Protein AF-A0A2M7VX35-F1 (afdb_monomer_lite)

Foldseek 3Di:
DDQLAPQALVSLLVVCVVVVQAFEEEALLLVVLQLVCQLPQCCLQVFCSQVPPPHRRHNVLNVVSVSSVVSRPLRYEYEPLSVVVNVVCCCVTDPDPVSSVSSVVSVVVVVVSYDYDFDDPVQLVVPPCCVVPNRRLSRSVVVCQVRLHEYEDCDPVSCVVCSVPGRYYNSVSHCVVPVVVVPD

Radius of gyration: 16.0 Å; chains: 1; bounding box: 34×46×47 Å

Sequence (184 aa):
MRRNNLSTLDEISHYRRSHPAANLIIDTNVLLLFFIGVFDSNYLAECPLMTDNGRNYCEEHFKLMEKILGLFIDKVIITPHVLSEINMLSRTRIKPKTRMNDFFLKLIQRLERCKEEQIGLKIILKNGGVLEFGFTDISLIEVATKNSWVIITDDFDLYRTYKEKIPVIYFNNIVANDLCKVSL

Organism: NCBI:txid1974554

InterPro domains:
  IPR029060 PIN-like domain superfamily [SSF88723] (59-174)

Secondary structure (DSSP, 8-state):
----B--SHHHHHHHHHH-TT--EEE-HHHHHHHHHHHHHGGGGGT-HHHHSTT----HHHHHHHHHHHHHTTT-EEE-HHHHHHHHHHHHHHSSSGGGHHHHHHHHHHHHTTSEE----HHHHTTSTTHHHHHHHHHHHHHHHHHHTPEEEES-HHHHHHHTTTS-EEEHHHHIIIIIGGG--

Structure (mmCIF, N/CA/C/O backbone):
data_AF-A0A2M7VX35-F1
#
_entry.id   AF-A0A2M7VX35-F1
#
loop_
_atom_site.group_PDB
_atom_site.id
_atom_site.type_symbol
_atom_site.label_atom_id
_atom_site.label_alt_id
_atom_site.label_comp_id
_atom_site.label_asym_id
_atom_site.label_entity_id
_atom_site.label_seq_id
_atom_site.pdbx_PDB_ins_code
_atom_site.Cartn_x
_atom_site.Cartn_y
_atom_site.Cartn_z
_atom_site.occupancy
_atom_site.B_iso_or_equiv
_atom_site.auth_seq_id
_atom_site.auth_comp_id
_atom_site.auth_asym_id
_atom_site.auth_atom_id
_atom_site.pdbx_PDB_model_num
ATOM 1 N N . MET A 1 1 ? -8.742 -9.831 24.408 1.00 42.09 1 MET A N 1
ATOM 2 C CA . MET A 1 1 ? -7.791 -9.066 23.570 1.00 42.09 1 MET A CA 1
ATOM 3 C C . MET A 1 1 ? -7.916 -9.581 22.143 1.00 42.09 1 MET A C 1
ATOM 5 O O . MET A 1 1 ? -7.683 -10.765 21.937 1.00 42.09 1 MET A O 1
ATOM 9 N N . ARG A 1 2 ? -8.388 -8.769 21.187 1.00 51.38 2 ARG A N 1
ATOM 10 C CA . ARG A 1 2 ? -8.432 -9.183 19.773 1.00 51.38 2 ARG A CA 1
ATOM 11 C C . ARG A 1 2 ? -6.991 -9.216 19.257 1.00 51.38 2 ARG A C 1
ATOM 13 O O . ARG A 1 2 ? -6.288 -8.223 19.401 1.00 51.38 2 ARG A O 1
ATOM 20 N N . ARG A 1 3 ? -6.533 -10.351 18.720 1.00 55.53 3 ARG A N 1
ATOM 21 C CA . ARG A 1 3 ? -5.242 -10.411 18.020 1.00 55.53 3 ARG A CA 1
ATOM 22 C C . ARG A 1 3 ? -5.395 -9.638 16.709 1.00 55.53 3 ARG A C 1
ATOM 24 O O . ARG A 1 3 ? -6.030 -10.136 15.789 1.00 55.53 3 ARG A O 1
ATOM 31 N N . ASN A 1 4 ? -4.839 -8.431 16.655 1.00 67.06 4 ASN A N 1
ATOM 32 C CA . ASN A 1 4 ? -4.737 -7.626 15.431 1.00 67.06 4 ASN A CA 1
ATOM 33 C C . ASN A 1 4 ? -3.464 -7.943 14.627 1.00 67.06 4 ASN A C 1
ATOM 35 O O . ASN A 1 4 ? -3.216 -7.319 13.600 1.00 67.06 4 ASN A O 1
ATOM 39 N N . ASN A 1 5 ? -2.653 -8.899 15.091 1.00 73.38 5 ASN A N 1
ATOM 40 C CA . ASN A 1 5 ? -1.451 -9.326 14.391 1.00 73.38 5 ASN A CA 1
ATOM 41 C C . ASN A 1 5 ? -1.828 -10.274 13.244 1.00 73.38 5 ASN A C 1
ATOM 43 O O . ASN A 1 5 ? -2.229 -11.410 13.490 1.00 73.38 5 ASN A O 1
ATOM 47 N N . LEU A 1 6 ? -1.733 -9.777 12.013 1.00 88.69 6 LEU A N 1
ATOM 48 C CA . LEU A 1 6 ? -1.992 -10.516 10.781 1.00 88.69 6 LEU A CA 1
ATOM 49 C C . LEU A 1 6 ? -0.647 -10.791 10.104 1.00 88.69 6 LEU A C 1
ATOM 51 O O . LEU A 1 6 ? -0.165 -9.982 9.313 1.00 88.69 6 LEU A O 1
ATOM 55 N N . SER A 1 7 ? -0.009 -11.899 10.483 1.00 91.31 7 SER A N 1
ATOM 56 C CA . SER A 1 7 ? 1.391 -12.205 10.156 1.00 91.31 7 SER A CA 1
ATOM 57 C C . SER A 1 7 ? 1.584 -13.397 9.215 1.00 91.31 7 SER A C 1
ATOM 59 O O . SER A 1 7 ? 2.716 -13.668 8.815 1.00 91.31 7 SER A O 1
ATOM 61 N N . THR A 1 8 ? 0.492 -14.065 8.833 1.00 94.25 8 THR A N 1
ATOM 62 C CA . THR A 1 8 ? 0.461 -15.160 7.850 1.00 94.25 8 THR A CA 1
ATOM 63 C C . THR A 1 8 ? -0.762 -15.062 6.935 1.00 94.25 8 THR A C 1
ATOM 65 O O . THR A 1 8 ? -1.763 -14.429 7.294 1.00 94.25 8 THR A O 1
ATOM 68 N N . LEU A 1 9 ? -0.732 -15.732 5.778 1.00 94.62 9 LEU A N 1
ATOM 69 C CA . LEU A 1 9 ? -1.904 -15.829 4.891 1.00 94.62 9 LEU A CA 1
ATOM 70 C C . LEU A 1 9 ? -3.127 -16.458 5.583 1.00 94.62 9 LEU A C 1
ATOM 72 O O . LEU A 1 9 ? -4.256 -16.006 5.370 1.00 94.62 9 LEU A O 1
ATOM 76 N N . ASP A 1 10 ? -2.915 -17.454 6.445 1.00 93.94 10 ASP A N 1
ATOM 77 C CA . ASP A 1 10 ? -3.991 -18.116 7.189 1.00 93.94 10 ASP A CA 1
ATOM 78 C C . ASP A 1 10 ? -4.663 -17.178 8.196 1.00 93.94 10 ASP A C 1
ATOM 80 O O . ASP A 1 10 ? -5.893 -17.157 8.307 1.00 93.94 10 ASP A O 1
ATOM 84 N N . GLU A 1 11 ? -3.878 -16.354 8.895 1.00 94.12 11 GLU A N 1
ATOM 85 C CA . GLU A 1 11 ? -4.400 -15.338 9.813 1.00 94.12 11 GLU A CA 1
ATOM 86 C C . GLU A 1 11 ? -5.198 -14.268 9.065 1.00 94.12 11 GLU A C 1
ATOM 88 O O . GLU A 1 11 ? -6.293 -13.910 9.504 1.00 94.12 11 GLU A O 1
ATOM 93 N N . ILE A 1 12 ? -4.705 -13.805 7.909 1.00 94.88 12 ILE A N 1
ATOM 94 C CA . ILE A 1 12 ? -5.427 -12.850 7.055 1.00 94.88 12 ILE A CA 1
ATOM 95 C C . ILE A 1 12 ? -6.752 -13.464 6.583 1.00 94.88 12 ILE A C 1
ATOM 97 O O . ILE A 1 12 ? -7.811 -12.844 6.709 1.00 94.88 12 ILE A O 1
ATOM 101 N N . SER A 1 13 ? -6.717 -14.704 6.091 1.00 94.31 13 SER A N 1
ATOM 102 C CA . SER A 1 13 ? -7.902 -15.442 5.642 1.00 94.31 13 SER A CA 1
ATOM 103 C C . SER A 1 13 ? -8.920 -15.631 6.770 1.00 94.31 13 SER A C 1
ATOM 105 O O . SER A 1 13 ? -10.121 -15.402 6.593 1.00 94.31 13 SER A O 1
ATOM 107 N N . HIS A 1 14 ? -8.463 -16.015 7.964 1.00 93.75 14 HIS A N 1
ATOM 108 C CA . HIS A 1 14 ? -9.320 -16.147 9.137 1.00 93.75 14 HIS A CA 1
ATOM 109 C C . HIS A 1 14 ? -9.933 -14.803 9.546 1.00 93.75 14 HIS A C 1
ATOM 111 O O . HIS A 1 14 ? -11.147 -14.717 9.747 1.00 93.75 14 HIS A O 1
ATOM 117 N N . TYR A 1 15 ? -9.126 -13.742 9.615 1.00 93.19 15 TYR A N 1
ATOM 118 C CA . TYR A 1 15 ? -9.602 -12.403 9.942 1.00 93.19 15 TYR A CA 1
ATOM 119 C C . TYR A 1 15 ? -10.684 -11.946 8.966 1.00 93.19 15 TYR A C 1
ATOM 121 O O . TYR A 1 15 ? -11.743 -11.485 9.395 1.00 93.19 15 TYR A O 1
ATOM 129 N N . ARG A 1 16 ? -10.451 -12.128 7.663 1.00 91.94 16 ARG A N 1
ATOM 130 C CA . ARG A 1 16 ? -11.372 -11.715 6.603 1.00 91.94 16 ARG A CA 1
ATOM 131 C C . ARG A 1 16 ? -12.693 -12.482 6.625 1.00 91.94 16 ARG A C 1
ATOM 133 O O . ARG A 1 16 ? -13.730 -11.888 6.323 1.00 91.94 16 ARG A O 1
ATOM 140 N N . ARG A 1 17 ? -12.678 -13.768 6.993 1.00 92.69 17 ARG A N 1
ATOM 141 C CA . ARG A 1 17 ? -13.900 -14.565 7.211 1.00 92.69 17 ARG A CA 1
ATOM 142 C C . ARG A 1 17 ? -14.694 -14.064 8.416 1.00 92.69 17 ARG A C 1
ATOM 144 O O . ARG A 1 17 ? -15.911 -13.946 8.328 1.00 92.69 17 ARG A O 1
ATOM 151 N N . SER A 1 18 ? -14.005 -13.718 9.499 1.00 93.00 18 SER A N 1
ATOM 152 C CA . SER A 1 18 ? -14.620 -13.189 10.724 1.00 93.00 18 SER A CA 1
ATOM 153 C C . SER A 1 18 ? -15.089 -11.732 10.592 1.00 93.00 18 SER A C 1
ATOM 155 O O . SER A 1 18 ? -15.988 -11.310 11.314 1.00 93.00 18 SER A O 1
ATOM 157 N N . HIS A 1 19 ? -14.519 -10.966 9.657 1.00 92.44 19 HIS A N 1
ATOM 158 C CA . HIS A 1 19 ? -14.849 -9.561 9.406 1.00 92.44 19 HIS A CA 1
ATOM 159 C C . HIS A 1 19 ? -15.227 -9.358 7.933 1.00 92.44 19 HIS A C 1
ATOM 161 O O . HIS A 1 19 ? -14.460 -8.777 7.159 1.00 92.44 19 HIS A O 1
ATOM 167 N N . PRO A 1 20 ? -16.418 -9.820 7.506 1.00 90.62 20 PRO A N 1
ATOM 168 C CA . PRO A 1 20 ? -16.770 -9.866 6.096 1.00 90.62 20 PRO A CA 1
ATOM 169 C C . PRO A 1 20 ? -16.829 -8.493 5.412 1.00 90.62 20 PRO A C 1
ATOM 171 O O . PRO A 1 20 ? -16.670 -8.403 4.194 1.00 90.62 20 PRO A O 1
ATOM 174 N N . ALA A 1 21 ? -17.059 -7.433 6.189 1.00 91.00 21 ALA A N 1
ATOM 175 C CA . ALA A 1 21 ? -17.135 -6.047 5.738 1.00 91.00 21 ALA A CA 1
ATOM 176 C C . ALA A 1 21 ? -15.776 -5.319 5.722 1.00 91.00 21 ALA A C 1
ATOM 178 O O . ALA A 1 21 ? -15.718 -4.184 5.257 1.00 91.00 21 ALA A O 1
ATOM 179 N N . ALA A 1 22 ? -14.702 -5.946 6.215 1.00 92.38 22 ALA A N 1
ATOM 180 C CA . ALA A 1 22 ? -13.382 -5.332 6.217 1.00 92.38 22 ALA A CA 1
ATOM 181 C C . ALA A 1 22 ? -12.833 -5.229 4.789 1.00 92.38 22 ALA A C 1
ATOM 183 O O . ALA A 1 22 ? -12.792 -6.220 4.050 1.00 92.38 22 ALA A O 1
ATOM 184 N N . ASN A 1 23 ? -12.406 -4.022 4.430 1.00 95.88 23 ASN A N 1
ATOM 185 C CA . ASN A 1 23 ? -11.707 -3.741 3.188 1.00 95.88 23 ASN A CA 1
ATOM 186 C C . ASN A 1 23 ? -10.195 -3.643 3.447 1.00 95.88 23 ASN A C 1
ATOM 188 O O . ASN A 1 23 ? -9.765 -3.522 4.599 1.00 95.88 23 ASN A O 1
ATOM 192 N N . LEU A 1 24 ? -9.406 -3.720 2.376 1.00 97.25 24 LEU A N 1
ATOM 193 C CA . LEU A 1 24 ? -7.950 -3.627 2.413 1.00 97.25 24 LEU A CA 1
ATOM 194 C C . LEU A 1 24 ? -7.506 -2.260 1.901 1.00 97.25 24 LEU A C 1
ATOM 196 O O . LEU A 1 24 ? -7.740 -1.922 0.746 1.00 97.25 24 LEU A O 1
ATOM 200 N N . ILE A 1 25 ? -6.838 -1.499 2.752 1.00 97.25 25 ILE A N 1
ATOM 201 C CA . ILE A 1 25 ? -6.128 -0.274 2.403 1.00 97.25 25 ILE A CA 1
ATOM 202 C C . ILE A 1 25 ? -4.680 -0.658 2.114 1.00 97.25 25 ILE A C 1
ATOM 204 O O . ILE A 1 25 ? -4.065 -1.369 2.909 1.00 97.25 25 ILE A O 1
ATOM 208 N N . ILE A 1 26 ? -4.141 -0.202 0.989 1.00 96.25 26 ILE A N 1
ATOM 209 C CA . ILE A 1 26 ? -2.788 -0.560 0.554 1.00 96.25 26 ILE A CA 1
ATOM 210 C C . ILE A 1 26 ? -1.923 0.694 0.576 1.00 96.25 26 ILE A C 1
ATOM 212 O O . ILE A 1 26 ? -2.262 1.695 -0.053 1.00 96.25 26 ILE A O 1
ATOM 216 N N . ASP A 1 27 ? -0.816 0.617 1.304 1.00 95.44 27 ASP A N 1
ATOM 217 C CA . ASP A 1 27 ? 0.263 1.601 1.270 1.00 95.44 27 ASP A CA 1
ATOM 218 C C . ASP A 1 27 ? 0.824 1.761 -0.158 1.00 95.44 27 ASP A C 1
ATOM 220 O O . ASP A 1 27 ? 0.874 0.802 -0.936 1.00 95.44 27 ASP A O 1
ATOM 224 N N . THR A 1 28 ? 1.265 2.970 -0.506 1.00 95.00 28 THR A N 1
ATOM 225 C CA . THR A 1 28 ? 1.839 3.335 -1.803 1.00 95.00 28 THR A CA 1
ATOM 226 C C . THR A 1 28 ? 2.892 2.340 -2.282 1.00 95.00 28 THR A C 1
ATOM 228 O O . THR A 1 28 ? 2.858 1.912 -3.437 1.00 95.00 28 THR A O 1
ATOM 231 N N . ASN A 1 29 ? 3.827 1.950 -1.419 1.00 92.75 29 ASN A N 1
ATOM 232 C CA . ASN A 1 29 ? 4.960 1.112 -1.811 1.00 92.75 29 ASN A CA 1
ATOM 233 C C . ASN A 1 29 ? 4.543 -0.318 -2.176 1.00 92.75 29 ASN A C 1
ATOM 235 O O . ASN A 1 29 ? 4.933 -0.843 -3.222 1.00 92.75 29 ASN A O 1
ATOM 239 N N . VAL A 1 30 ? 3.688 -0.920 -1.350 1.00 95.06 30 VAL A N 1
ATOM 240 C CA . VAL A 1 30 ? 3.115 -2.251 -1.594 1.00 95.06 30 VAL A CA 1
ATOM 241 C C . VAL A 1 30 ? 2.189 -2.224 -2.817 1.00 95.06 30 VAL A C 1
ATOM 243 O O . VAL A 1 30 ? 2.144 -3.171 -3.605 1.00 95.06 30 VAL A O 1
ATOM 246 N N . LEU A 1 31 ? 1.477 -1.117 -3.029 1.00 95.25 31 LEU A N 1
ATOM 247 C CA . LEU A 1 31 ? 0.622 -0.939 -4.196 1.00 95.25 31 LEU A CA 1
ATOM 248 C C . LEU A 1 31 ? 1.437 -0.794 -5.494 1.00 95.25 31 LEU A C 1
ATOM 250 O O . LEU A 1 31 ? 1.067 -1.364 -6.523 1.00 95.25 31 LEU A O 1
ATOM 254 N N . LEU A 1 32 ? 2.577 -0.098 -5.450 1.00 94.50 32 LEU A N 1
ATOM 255 C CA . LEU A 1 32 ? 3.511 -0.000 -6.575 1.00 94.50 32 LEU A CA 1
ATOM 256 C C . LEU A 1 32 ? 4.114 -1.356 -6.948 1.00 94.50 32 LEU A C 1
ATOM 258 O O . LEU A 1 32 ? 4.203 -1.642 -8.141 1.00 94.50 32 LEU A O 1
ATOM 262 N N . LEU A 1 33 ? 4.456 -2.204 -5.971 1.00 95.06 33 LEU A N 1
ATOM 263 C CA . LEU A 1 33 ? 4.854 -3.595 -6.224 1.00 95.06 33 LEU A CA 1
ATOM 264 C C . LEU A 1 33 ? 3.805 -4.317 -7.074 1.00 95.06 33 LEU A C 1
ATOM 266 O O . LEU A 1 33 ? 4.131 -4.892 -8.114 1.00 95.06 33 LEU A O 1
ATOM 270 N N . PHE A 1 34 ? 2.536 -4.250 -6.668 1.00 95.44 34 PHE A N 1
ATOM 271 C CA . PHE A 1 34 ? 1.459 -4.887 -7.420 1.00 95.44 34 PHE A CA 1
ATOM 272 C C . PHE A 1 34 ? 1.334 -4.322 -8.841 1.00 95.44 34 PHE A C 1
ATOM 274 O O . PHE A 1 34 ? 1.258 -5.081 -9.806 1.00 95.44 34 PHE A O 1
ATOM 281 N N . PHE A 1 35 ? 1.346 -2.997 -9.000 1.00 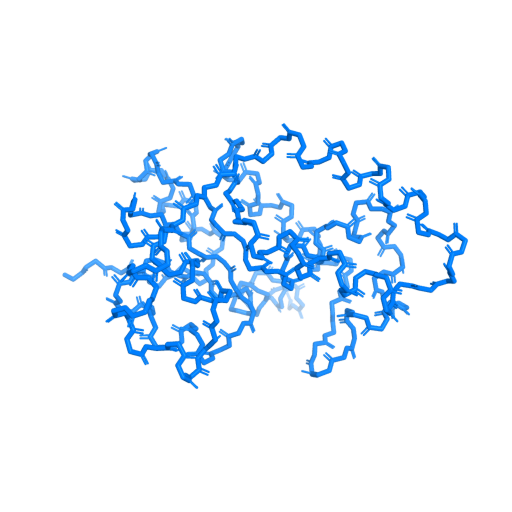94.94 35 PHE A N 1
ATOM 282 C CA . PHE A 1 35 ? 1.179 -2.377 -10.314 1.00 94.94 35 PHE A CA 1
ATOM 283 C C . PHE A 1 35 ? 2.353 -2.616 -11.259 1.00 94.94 35 PHE A C 1
ATOM 285 O O . PHE A 1 35 ? 2.127 -2.856 -12.446 1.00 94.94 35 PHE A O 1
ATOM 292 N N . ILE A 1 36 ? 3.587 -2.594 -10.756 1.00 94.56 36 ILE A N 1
ATOM 293 C CA . ILE A 1 36 ? 4.762 -2.920 -11.564 1.00 94.56 36 ILE A CA 1
ATOM 294 C C . ILE A 1 36 ? 4.728 -4.398 -11.950 1.00 94.56 36 ILE A C 1
ATOM 296 O O . ILE A 1 36 ? 4.935 -4.700 -13.118 1.00 94.56 36 ILE A O 1
ATOM 300 N N . GLY A 1 37 ? 4.366 -5.300 -11.032 1.00 95.19 37 GLY A N 1
ATOM 301 C CA . GLY A 1 37 ? 4.232 -6.724 -11.342 1.00 95.19 37 GLY A CA 1
ATOM 302 C C . GLY A 1 37 ? 3.157 -7.030 -12.392 1.00 95.19 37 GLY A C 1
ATOM 303 O O . GLY A 1 37 ? 3.383 -7.839 -13.287 1.00 95.19 37 GLY A O 1
ATOM 304 N N . VAL A 1 38 ? 2.017 -6.328 -12.353 1.00 93.75 38 VAL A N 1
ATOM 305 C CA . VAL A 1 38 ? 0.970 -6.421 -13.392 1.00 93.75 38 VAL A CA 1
ATOM 306 C C . VAL A 1 38 ? 1.447 -5.884 -14.743 1.00 93.75 38 VAL A C 1
ATOM 308 O O . VAL A 1 38 ? 1.019 -6.381 -15.788 1.00 93.75 38 VAL A O 1
ATOM 311 N N . PHE A 1 39 ? 2.257 -4.826 -14.735 1.00 93.94 39 PHE A N 1
ATOM 312 C CA . PHE A 1 39 ? 2.805 -4.231 -15.948 1.00 93.94 39 PHE A CA 1
ATOM 313 C C . PHE A 1 39 ? 3.857 -5.142 -16.591 1.00 93.94 39 PHE A C 1
ATOM 315 O O . PHE A 1 39 ? 3.752 -5.450 -17.777 1.00 93.94 39 PHE A O 1
ATOM 322 N N . ASP A 1 40 ? 4.843 -5.564 -15.803 1.00 92.81 40 ASP A N 1
ATOM 323 C CA . ASP A 1 40 ? 5.892 -6.507 -16.171 1.00 92.81 40 ASP A CA 1
ATOM 324 C C . ASP A 1 40 ? 6.549 -7.071 -14.900 1.00 92.81 40 ASP A C 1
ATOM 326 O O . ASP A 1 40 ? 7.357 -6.404 -14.248 1.00 92.81 40 ASP A O 1
ATOM 330 N N . SER A 1 41 ? 6.229 -8.319 -14.559 1.00 93.56 41 SER A N 1
ATOM 331 C CA . SER A 1 41 ? 6.789 -8.996 -13.388 1.00 93.56 41 SER A CA 1
ATOM 332 C C . SER A 1 41 ? 8.301 -9.207 -13.475 1.00 93.56 41 SER A C 1
ATOM 334 O O . SER A 1 41 ? 8.962 -9.199 -12.438 1.00 93.56 41 SER A O 1
ATOM 336 N N . ASN A 1 42 ? 8.872 -9.323 -14.679 1.00 90.69 42 ASN A N 1
ATOM 337 C CA . ASN A 1 42 ? 10.322 -9.456 -14.853 1.00 90.69 42 ASN A CA 1
ATOM 338 C C . ASN A 1 42 ? 11.042 -8.135 -14.555 1.00 90.69 42 ASN A C 1
ATOM 340 O O . ASN A 1 42 ? 12.173 -8.128 -14.078 1.00 90.69 42 ASN A O 1
ATOM 344 N N . TYR A 1 43 ? 10.366 -7.004 -14.780 1.00 90.88 43 TYR A N 1
ATOM 345 C CA . TYR A 1 43 ? 10.924 -5.681 -14.519 1.00 90.88 43 TYR A CA 1
ATOM 346 C C . TYR A 1 43 ? 11.052 -5.363 -13.024 1.00 90.88 43 TYR A C 1
ATOM 348 O O . TYR A 1 43 ? 11.785 -4.444 -12.670 1.00 90.88 43 TYR A O 1
ATOM 356 N N . LEU A 1 44 ? 10.394 -6.108 -12.127 1.00 91.81 44 LEU A N 1
ATOM 357 C CA . LEU A 1 44 ? 10.482 -5.876 -10.679 1.00 91.81 44 LEU A CA 1
ATOM 358 C C . LEU A 1 44 ? 11.932 -5.871 -10.180 1.00 91.81 44 LEU A C 1
ATOM 360 O O . LEU A 1 44 ? 12.310 -4.960 -9.454 1.00 91.81 44 LEU A O 1
ATOM 364 N N . ALA A 1 45 ? 12.752 -6.826 -10.626 1.00 88.25 45 ALA A N 1
ATOM 365 C CA . ALA A 1 45 ? 14.152 -6.937 -10.209 1.00 88.25 45 ALA A CA 1
ATOM 366 C C . ALA A 1 45 ? 15.060 -5.833 -10.789 1.00 88.25 45 ALA A C 1
ATOM 368 O O . ALA A 1 45 ? 16.145 -5.582 -10.272 1.00 88.25 45 ALA A O 1
ATOM 369 N N . GLU A 1 46 ? 14.629 -5.173 -11.865 1.00 88.25 46 GLU A N 1
ATOM 370 C CA . GLU A 1 46 ? 15.382 -4.110 -12.544 1.00 88.25 46 GLU A CA 1
ATOM 371 C C . GLU A 1 46 ? 14.877 -2.707 -12.183 1.00 88.25 46 GLU A C 1
ATOM 373 O O . GLU A 1 46 ? 15.537 -1.703 -12.465 1.00 88.25 46 GLU A O 1
ATOM 378 N N . CYS A 1 47 ? 13.678 -2.611 -11.605 1.00 88.56 47 CYS A N 1
ATOM 379 C CA . CYS A 1 47 ? 13.033 -1.348 -11.310 1.00 88.56 47 CYS A CA 1
ATOM 380 C C . CYS A 1 47 ? 13.630 -0.735 -10.039 1.00 88.56 47 CYS A C 1
ATOM 382 O O . CYS A 1 47 ? 13.438 -1.290 -8.957 1.00 88.56 47 CYS A O 1
ATOM 384 N N . PRO A 1 48 ? 14.248 0.461 -10.103 1.00 87.31 48 PRO A N 1
ATOM 385 C CA . PRO A 1 48 ? 14.858 1.067 -8.921 1.00 87.31 48 PRO A CA 1
ATOM 386 C C . PRO A 1 48 ? 13.885 1.260 -7.751 1.00 87.31 48 PRO A C 1
ATOM 388 O O . PRO A 1 48 ? 14.297 1.131 -6.608 1.00 87.31 48 PRO A O 1
ATOM 391 N N . LEU A 1 49 ? 12.591 1.501 -8.027 1.00 87.31 49 LEU A N 1
ATOM 392 C CA . LEU A 1 49 ? 11.542 1.608 -6.995 1.00 87.31 49 LEU A CA 1
ATOM 393 C C . LEU A 1 49 ? 11.413 0.362 -6.120 1.00 87.31 49 LEU A C 1
ATOM 395 O O . LEU A 1 49 ? 10.947 0.459 -4.990 1.00 87.31 49 LEU A O 1
ATOM 399 N N . MET A 1 50 ? 11.739 -0.799 -6.677 1.00 91.56 50 MET A N 1
ATOM 400 C CA . MET A 1 50 ? 11.529 -2.106 -6.064 1.00 91.56 50 MET A CA 1
ATOM 401 C C . MET A 1 50 ? 12.768 -2.592 -5.310 1.00 91.56 50 MET A C 1
ATOM 403 O O . MET A 1 50 ? 12.652 -3.460 -4.447 1.00 91.56 50 MET A O 1
ATOM 407 N N . THR A 1 51 ? 13.935 -2.011 -5.601 1.00 87.94 51 THR A N 1
ATOM 408 C CA . THR A 1 51 ? 15.239 -2.442 -5.075 1.00 87.94 51 THR A CA 1
ATOM 409 C C . THR A 1 51 ? 15.947 -1.367 -4.237 1.00 87.94 51 THR A C 1
ATOM 411 O O . THR A 1 51 ? 17.139 -1.490 -3.956 1.00 87.94 51 THR A O 1
ATOM 414 N N . ASP A 1 52 ? 15.272 -0.265 -3.891 1.00 83.31 52 ASP A N 1
ATOM 415 C CA . ASP A 1 52 ? 15.852 0.847 -3.129 1.00 83.31 52 ASP A CA 1
ATOM 416 C C . ASP A 1 52 ? 15.460 0.848 -1.641 1.00 83.31 52 ASP A C 1
ATOM 418 O O . ASP A 1 52 ? 14.513 0.189 -1.211 1.00 83.31 52 ASP A O 1
ATOM 422 N N . ASN A 1 53 ? 16.217 1.603 -0.834 1.00 77.31 53 ASN A N 1
ATOM 423 C CA . ASN A 1 53 ? 15.958 1.813 0.597 1.00 77.31 53 ASN A CA 1
ATOM 424 C C . ASN A 1 53 ? 15.809 0.513 1.409 1.00 77.31 53 ASN A C 1
ATOM 426 O O . ASN A 1 53 ? 14.975 0.418 2.304 1.00 77.31 53 ASN A O 1
ATOM 430 N N . GLY A 1 54 ? 16.620 -0.501 1.091 1.00 77.88 54 GLY A N 1
ATOM 431 C CA . GLY A 1 54 ? 16.589 -1.796 1.776 1.00 77.88 54 GLY A CA 1
ATOM 432 C C . GLY A 1 54 ? 15.458 -2.726 1.327 1.00 77.88 54 GLY A C 1
ATOM 433 O O . GLY A 1 54 ? 15.356 -3.833 1.852 1.00 77.88 54 GLY A O 1
ATOM 434 N N . ARG A 1 55 ? 14.638 -2.321 0.348 1.00 84.69 55 ARG A N 1
ATOM 435 C CA . ARG A 1 55 ? 13.657 -3.194 -0.304 1.00 84.69 55 ARG A CA 1
ATOM 436 C C . ARG A 1 55 ? 14.321 -3.992 -1.415 1.00 84.69 55 ARG A C 1
ATOM 438 O O . ARG A 1 55 ? 15.268 -3.532 -2.046 1.00 84.69 55 ARG A O 1
ATOM 445 N N . ASN A 1 56 ? 13.811 -5.195 -1.641 1.00 89.56 56 ASN A N 1
ATOM 446 C CA . ASN A 1 56 ? 14.239 -6.057 -2.735 1.00 89.56 56 ASN A CA 1
ATOM 447 C C . ASN A 1 56 ? 13.047 -6.870 -3.242 1.00 89.56 56 ASN A C 1
ATOM 449 O O . ASN A 1 56 ? 12.968 -8.088 -3.065 1.00 89.56 56 ASN A O 1
ATOM 453 N N . TYR A 1 57 ? 12.060 -6.164 -3.787 1.00 92.06 57 TYR A N 1
ATOM 454 C CA . TYR A 1 57 ? 10.876 -6.803 -4.328 1.00 92.06 57 TYR A CA 1
ATOM 455 C C . TYR A 1 57 ? 11.185 -7.594 -5.598 1.00 92.06 57 TYR A C 1
ATOM 457 O O . TYR A 1 57 ? 12.005 -7.210 -6.425 1.00 92.06 57 TYR A O 1
ATOM 465 N N . CYS A 1 58 ? 10.494 -8.722 -5.742 1.00 91.50 58 CYS A N 1
ATOM 466 C CA . CYS A 1 58 ? 10.706 -9.695 -6.806 1.00 91.50 58 CYS A CA 1
ATOM 467 C C . CYS A 1 58 ? 9.374 -10.349 -7.187 1.00 91.50 58 CYS A C 1
ATOM 469 O O . CYS A 1 58 ? 8.323 -10.034 -6.616 1.00 91.50 58 CYS A O 1
ATOM 471 N N . GLU A 1 59 ? 9.406 -11.257 -8.158 1.00 94.25 59 GLU A N 1
ATOM 472 C CA . GLU A 1 59 ? 8.205 -11.904 -8.684 1.00 94.25 59 GLU A CA 1
ATOM 473 C C . GLU A 1 59 ? 7.433 -12.688 -7.608 1.00 94.25 59 GLU A C 1
ATOM 475 O O . GLU A 1 59 ? 6.202 -12.668 -7.584 1.00 94.25 59 GLU A O 1
ATOM 480 N N . GLU A 1 60 ? 8.122 -13.335 -6.670 1.00 94.00 60 GLU A N 1
ATOM 481 C CA . GLU A 1 60 ? 7.501 -14.059 -5.558 1.00 94.00 60 GLU A CA 1
ATOM 482 C C . GLU A 1 60 ? 6.722 -13.119 -4.633 1.00 94.00 60 G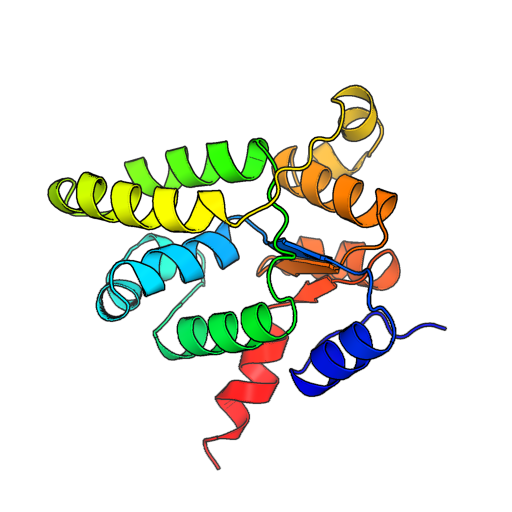LU A C 1
ATOM 484 O O . GLU A 1 60 ? 5.616 -13.453 -4.199 1.00 94.00 60 GLU A O 1
ATOM 489 N N . HIS A 1 61 ? 7.258 -11.921 -4.377 1.00 95.06 61 HIS A N 1
ATOM 490 C CA . HIS A 1 61 ? 6.570 -10.882 -3.613 1.00 95.06 61 HIS A CA 1
ATOM 491 C C . HIS A 1 61 ? 5.304 -10.414 -4.338 1.00 95.06 61 HIS A C 1
ATOM 493 O O . HIS A 1 61 ? 4.246 -10.282 -3.722 1.00 95.06 61 HIS A O 1
ATOM 499 N N . PHE A 1 62 ? 5.377 -10.227 -5.656 1.00 96.00 62 PHE A N 1
ATOM 500 C CA . PHE A 1 62 ? 4.206 -9.898 -6.464 1.00 96.00 62 PHE A CA 1
ATOM 501 C C . PHE A 1 62 ? 3.132 -10.995 -6.394 1.00 96.00 62 PHE A C 1
ATOM 503 O O . PHE A 1 62 ? 1.983 -10.702 -6.062 1.00 96.00 62 PHE A O 1
ATOM 510 N N . LYS A 1 63 ? 3.508 -12.265 -6.590 1.00 95.69 63 LYS A N 1
ATOM 511 C CA . LYS A 1 63 ? 2.592 -13.415 -6.472 1.00 95.69 63 LYS A CA 1
ATOM 512 C C . LYS A 1 63 ? 1.975 -13.525 -5.077 1.00 95.69 63 LYS A C 1
ATOM 514 O O . LYS A 1 63 ? 0.813 -13.909 -4.935 1.00 95.69 63 LYS A O 1
ATOM 519 N N . LEU A 1 64 ? 2.732 -13.200 -4.028 1.00 95.94 64 LEU A N 1
ATOM 520 C CA . LEU A 1 64 ? 2.201 -13.141 -2.668 1.00 95.94 64 LEU A CA 1
ATOM 521 C C . LEU A 1 64 ? 1.153 -12.034 -2.529 1.00 95.94 64 LEU A C 1
ATOM 523 O O . LEU A 1 64 ? 0.089 -12.271 -1.958 1.00 95.94 64 LEU A O 1
ATOM 527 N N . MET A 1 65 ? 1.419 -10.854 -3.087 1.00 95.88 65 MET A N 1
ATOM 528 C CA . MET A 1 65 ? 0.456 -9.760 -3.083 1.00 95.88 65 MET A CA 1
ATOM 529 C C . MET A 1 65 ? -0.828 -10.131 -3.840 1.00 95.88 65 MET A C 1
ATOM 531 O O . MET A 1 65 ? -1.919 -9.848 -3.351 1.00 95.88 65 MET A O 1
ATOM 535 N N . GLU A 1 66 ? -0.736 -10.842 -4.970 1.00 94.81 66 GLU A N 1
ATOM 536 C CA . GLU A 1 66 ? -1.914 -11.370 -5.677 1.00 94.81 66 GLU A CA 1
ATOM 537 C C . GLU A 1 66 ? -2.760 -12.295 -4.792 1.00 94.81 66 GLU A C 1
ATOM 539 O O . GLU A 1 66 ? -3.987 -12.166 -4.756 1.00 94.81 66 GLU A O 1
ATOM 544 N N . LYS A 1 67 ? -2.120 -13.188 -4.022 1.00 95.62 67 LYS A N 1
ATOM 545 C CA . LYS A 1 67 ? -2.821 -14.056 -3.060 1.00 95.62 67 LYS A CA 1
ATOM 546 C C . LYS A 1 67 ? -3.541 -13.240 -1.991 1.00 95.62 67 LYS A C 1
ATOM 548 O O . LYS A 1 67 ? -4.702 -13.523 -1.705 1.00 95.62 67 LYS A O 1
ATOM 553 N N . ILE A 1 68 ? -2.884 -12.223 -1.426 1.00 95.69 68 ILE A N 1
ATOM 554 C CA . ILE A 1 68 ? -3.490 -11.345 -0.415 1.00 95.69 68 ILE A CA 1
ATOM 555 C C . ILE A 1 68 ? -4.690 -10.605 -1.012 1.00 95.69 68 ILE A C 1
ATOM 557 O O . ILE A 1 68 ? -5.771 -10.637 -0.430 1.00 95.69 68 ILE A O 1
ATOM 561 N N . LEU A 1 69 ? -4.544 -9.997 -2.191 1.00 93.88 69 LEU A N 1
ATOM 562 C CA . LEU A 1 69 ? -5.636 -9.300 -2.881 1.00 93.88 69 LEU A CA 1
ATOM 563 C C . LEU A 1 69 ? -6.824 -10.223 -3.168 1.00 93.88 69 LEU A C 1
ATOM 565 O O . LEU A 1 69 ? -7.972 -9.813 -2.993 1.00 93.88 69 LEU A O 1
ATOM 569 N N . GLY A 1 70 ? -6.560 -11.481 -3.531 1.00 93.44 70 GLY A N 1
ATOM 570 C CA . GLY A 1 70 ? -7.586 -12.504 -3.732 1.00 93.44 70 GLY A CA 1
ATOM 571 C C . GLY A 1 70 ? -8.449 -12.778 -2.493 1.00 93.44 70 GLY A C 1
ATOM 572 O O . GLY A 1 70 ? -9.600 -13.185 -2.632 1.00 93.44 70 GLY A O 1
ATOM 573 N N . LEU A 1 71 ? -7.953 -12.495 -1.283 1.00 94.06 71 LEU A N 1
ATOM 574 C CA . LEU A 1 71 ? -8.739 -12.606 -0.047 1.00 94.06 71 LEU A CA 1
ATOM 575 C C . LEU A 1 71 ? -9.723 -11.433 0.129 1.00 94.06 71 LEU A C 1
ATOM 577 O O . LEU A 1 71 ? -10.743 -11.574 0.804 1.00 94.06 71 LEU A O 1
ATOM 581 N N . PHE A 1 72 ? -9.461 -10.282 -0.495 1.00 91.44 72 PHE A N 1
ATOM 582 C CA . PHE A 1 72 ? -10.231 -9.042 -0.343 1.00 91.44 72 PHE A CA 1
ATOM 583 C C . PHE A 1 72 ? -11.001 -8.637 -1.617 1.00 91.44 72 PHE A C 1
ATOM 585 O O . PHE A 1 72 ? -11.190 -7.448 -1.837 1.00 91.44 72 PHE A O 1
ATOM 592 N N . ILE A 1 73 ? -11.463 -9.594 -2.433 1.00 76.75 73 ILE A N 1
ATOM 593 C CA . ILE A 1 73 ? -12.191 -9.408 -3.717 1.00 76.75 73 ILE A CA 1
ATOM 594 C C . ILE A 1 73 ? -13.002 -8.090 -3.783 1.00 76.75 73 ILE A C 1
ATOM 596 O O . ILE A 1 73 ? -13.960 -7.923 -3.025 1.00 76.75 73 ILE A O 1
ATOM 600 N N . ASP A 1 74 ? -12.591 -7.177 -4.676 1.00 69.50 74 ASP A N 1
ATOM 601 C CA . ASP A 1 74 ? -13.179 -5.849 -4.970 1.00 69.50 74 ASP A CA 1
ATOM 602 C C . ASP A 1 74 ? -13.285 -4.868 -3.785 1.00 69.50 74 ASP A C 1
ATOM 604 O O . ASP A 1 74 ? -14.095 -3.941 -3.772 1.00 69.50 74 ASP A O 1
ATOM 608 N N . LYS A 1 75 ? -12.442 -5.055 -2.766 1.00 82.75 75 LYS A N 1
ATOM 609 C CA . LYS A 1 75 ? -12.413 -4.247 -1.537 1.00 82.75 75 LYS A CA 1
ATOM 610 C C . LYS A 1 75 ? -11.071 -3.565 -1.312 1.00 82.75 75 LYS A C 1
ATOM 612 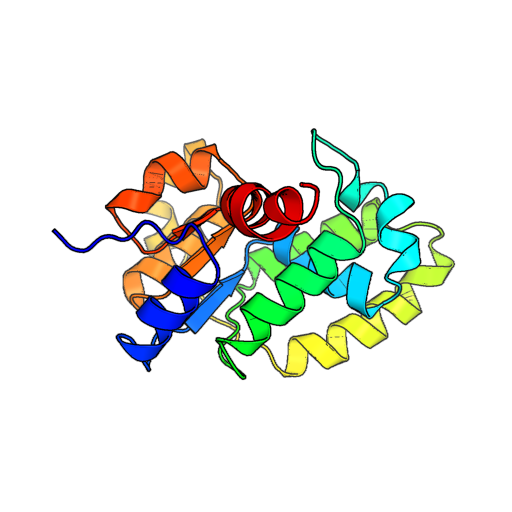O O . LYS A 1 75 ? -10.637 -3.414 -0.172 1.00 82.75 75 LYS A O 1
ATOM 617 N N . VAL A 1 76 ? -10.406 -3.173 -2.392 1.00 93.69 76 VAL A N 1
ATOM 618 C CA . VAL A 1 76 ? -9.165 -2.400 -2.314 1.00 93.69 76 VAL A CA 1
ATOM 619 C C . VAL A 1 76 ? -9.502 -0.923 -2.194 1.00 93.69 76 VAL A C 1
ATOM 621 O O . VAL A 1 76 ? -10.195 -0.366 -3.046 1.00 93.69 76 VAL A O 1
ATOM 624 N N . ILE A 1 77 ? -8.997 -0.306 -1.134 1.00 95.75 77 ILE A N 1
ATOM 625 C CA . ILE A 1 77 ? -9.179 1.099 -0.809 1.00 95.75 77 ILE A CA 1
ATOM 626 C C . ILE A 1 77 ? -7.878 1.843 -1.057 1.00 95.75 77 ILE A C 1
ATOM 628 O O . ILE A 1 77 ? -6.812 1.425 -0.603 1.00 95.75 77 ILE A O 1
ATOM 632 N N . ILE A 1 78 ? -7.994 2.977 -1.734 1.00 94.88 78 ILE A N 1
ATOM 633 C CA . ILE A 1 78 ? -6.902 3.923 -1.956 1.00 94.88 78 ILE A CA 1
ATOM 634 C C . ILE A 1 78 ? -7.337 5.322 -1.528 1.00 94.88 78 ILE A C 1
ATOM 636 O O . ILE A 1 78 ? -8.531 5.616 -1.457 1.00 94.88 78 ILE A O 1
ATOM 640 N N . THR A 1 79 ? -6.368 6.196 -1.267 1.00 95.19 79 THR A N 1
ATOM 641 C CA . THR A 1 79 ? -6.624 7.614 -0.996 1.00 95.19 79 THR A CA 1
ATOM 642 C C . THR A 1 79 ? -6.059 8.485 -2.121 1.00 95.19 79 THR A C 1
ATOM 644 O O . THR A 1 79 ? -5.111 8.079 -2.804 1.00 95.19 79 THR A O 1
ATOM 647 N N . PRO A 1 80 ? -6.561 9.722 -2.294 1.00 94.38 80 PRO A N 1
ATOM 648 C CA . PRO A 1 80 ? -5.972 10.676 -3.237 1.00 94.38 80 PRO A CA 1
ATOM 649 C C . PRO A 1 80 ? -4.479 10.956 -2.982 1.00 94.38 80 PRO A C 1
ATOM 651 O O . PRO A 1 80 ? -3.725 11.254 -3.913 1.00 94.38 80 PRO A O 1
ATOM 654 N N . HIS A 1 81 ? -4.036 10.846 -1.723 1.00 94.75 81 HIS A N 1
ATOM 655 C CA . HIS A 1 81 ? -2.631 11.002 -1.348 1.00 94.75 81 HIS A CA 1
ATOM 656 C C . HIS A 1 81 ? -1.768 9.869 -1.914 1.00 94.75 81 HIS A C 1
ATOM 658 O O . HIS A 1 81 ? -0.758 10.154 -2.554 1.00 94.75 81 HIS A O 1
ATOM 664 N N . VAL A 1 82 ? -2.223 8.616 -1.793 1.00 95.25 82 VAL A N 1
ATOM 665 C CA . VAL A 1 82 ? -1.560 7.453 -2.409 1.00 95.25 82 VAL A CA 1
ATOM 666 C C . VAL A 1 82 ? -1.492 7.602 -3.931 1.00 95.25 82 VAL A C 1
ATOM 668 O O . VAL A 1 82 ? -0.435 7.406 -4.524 1.00 95.25 82 VAL A O 1
ATOM 671 N N . LEU A 1 83 ? -2.577 8.027 -4.589 1.00 94.12 83 LEU A N 1
ATOM 672 C CA . LEU A 1 83 ? -2.574 8.262 -6.043 1.00 94.12 83 LEU A CA 1
ATOM 673 C C . LEU A 1 83 ? -1.547 9.319 -6.475 1.00 94.12 83 LEU A C 1
ATOM 675 O O . LEU A 1 83 ? -0.841 9.146 -7.474 1.00 94.12 83 LEU A O 1
ATOM 679 N N . SER A 1 84 ? -1.453 10.411 -5.715 1.00 94.44 84 SER A N 1
ATOM 680 C CA . SER A 1 84 ? -0.494 11.488 -5.976 1.00 94.44 84 SER A CA 1
ATOM 681 C C . SER A 1 84 ? 0.946 10.993 -5.842 1.00 94.44 84 SER A C 1
ATOM 683 O O . SER A 1 84 ? 1.794 11.301 -6.686 1.00 94.44 84 SER A O 1
ATOM 685 N N . GLU A 1 85 ? 1.208 10.186 -4.817 1.00 94.88 85 GLU A N 1
ATOM 686 C CA . GLU A 1 85 ? 2.520 9.609 -4.563 1.00 94.88 85 GLU A CA 1
ATOM 687 C C . GLU A 1 85 ? 2.909 8.578 -5.628 1.00 94.88 85 GLU A C 1
ATOM 689 O O . GLU A 1 85 ? 4.010 8.657 -6.173 1.00 94.88 85 GLU A O 1
ATOM 694 N N . ILE A 1 86 ? 1.985 7.702 -6.039 1.00 93.94 86 ILE A N 1
ATOM 695 C CA . ILE A 1 86 ? 2.184 6.779 -7.167 1.00 93.94 86 ILE A CA 1
ATOM 696 C C . ILE A 1 86 ? 2.575 7.546 -8.425 1.00 93.94 86 ILE A C 1
ATOM 698 O O . ILE A 1 86 ? 3.545 7.178 -9.090 1.00 93.94 86 ILE A O 1
ATOM 702 N N . ASN A 1 87 ? 1.857 8.620 -8.764 1.00 92.94 87 ASN A N 1
ATOM 703 C CA . ASN A 1 87 ? 2.172 9.420 -9.945 1.00 92.94 87 ASN A CA 1
ATOM 704 C C . ASN A 1 87 ? 3.577 10.042 -9.854 1.00 92.94 87 ASN A C 1
ATOM 706 O O . ASN A 1 87 ? 4.339 9.985 -10.823 1.00 92.94 87 ASN A O 1
ATOM 710 N N . MET A 1 88 ? 3.941 10.602 -8.697 1.00 94.12 88 MET A N 1
ATOM 711 C CA . MET A 1 88 ? 5.262 11.191 -8.465 1.00 94.12 88 MET A CA 1
ATOM 712 C C . MET A 1 88 ? 6.384 10.143 -8.562 1.00 94.12 88 MET A C 1
ATOM 714 O O . MET A 1 88 ? 7.352 10.332 -9.306 1.00 94.12 88 MET A O 1
ATOM 718 N N . LEU A 1 89 ? 6.253 9.028 -7.844 1.00 92.69 89 LEU A N 1
ATOM 719 C CA . LEU A 1 89 ? 7.246 7.955 -7.795 1.00 92.69 89 LEU A CA 1
ATOM 720 C C . LEU A 1 89 ? 7.413 7.281 -9.161 1.00 92.69 89 LEU A C 1
ATOM 722 O O . LEU A 1 89 ? 8.536 7.124 -9.646 1.00 92.69 89 LEU A O 1
ATOM 726 N N . SER A 1 90 ? 6.306 6.981 -9.842 1.00 91.00 90 SER A N 1
ATOM 727 C CA . SER A 1 90 ? 6.329 6.347 -11.166 1.00 91.00 90 SER A CA 1
ATOM 728 C C . SER A 1 90 ? 7.065 7.210 -12.193 1.00 91.00 90 SER A C 1
ATOM 730 O O . SER A 1 90 ? 7.930 6.720 -12.915 1.00 91.00 90 SER A O 1
ATOM 732 N N . ARG A 1 91 ? 6.791 8.521 -12.230 1.00 89.25 91 ARG A N 1
ATOM 733 C CA . ARG A 1 91 ? 7.424 9.452 -13.186 1.00 89.25 91 ARG A CA 1
ATOM 734 C C . ARG A 1 91 ? 8.912 9.667 -12.946 1.00 89.25 91 ARG A C 1
ATOM 736 O O . ARG A 1 91 ? 9.640 9.994 -13.884 1.00 89.25 91 ARG A O 1
ATOM 743 N N . THR A 1 92 ? 9.349 9.554 -11.698 1.00 86.50 92 THR A N 1
ATOM 744 C CA . THR A 1 92 ? 10.739 9.824 -11.318 1.00 86.50 92 THR A CA 1
ATOM 745 C C . THR A 1 92 ? 11.620 8.586 -11.423 1.00 86.50 92 THR A C 1
ATOM 747 O O . THR A 1 92 ? 12.813 8.722 -11.710 1.00 86.50 92 THR A O 1
ATOM 750 N N . ARG A 1 93 ? 11.058 7.386 -11.229 1.00 85.75 93 ARG A N 1
ATOM 751 C CA . ARG A 1 93 ? 11.861 6.172 -11.045 1.00 85.75 93 ARG A CA 1
ATOM 752 C C . ARG A 1 93 ? 11.571 5.020 -12.015 1.00 85.75 93 ARG A C 1
ATOM 754 O O . ARG A 1 93 ? 12.455 4.181 -12.170 1.00 85.75 93 ARG A O 1
ATOM 761 N N . ILE A 1 94 ? 10.439 4.990 -12.731 1.00 85.69 94 ILE A N 1
ATOM 762 C CA . ILE A 1 94 ? 10.239 4.003 -13.812 1.00 85.69 94 ILE A CA 1
ATOM 763 C C . ILE A 1 94 ? 11.090 4.393 -15.023 1.00 85.69 94 ILE A C 1
ATOM 765 O O . ILE A 1 94 ? 11.022 5.518 -15.527 1.00 85.69 94 ILE A O 1
ATOM 769 N N . LYS A 1 95 ? 11.905 3.447 -15.501 1.00 83.94 95 LYS A N 1
ATOM 770 C CA . LYS A 1 95 ? 12.821 3.634 -16.632 1.00 83.94 95 LYS A CA 1
ATOM 771 C C . LYS A 1 95 ? 12.839 2.409 -17.560 1.00 83.94 95 LYS A C 1
ATOM 773 O O . LYS A 1 95 ? 12.725 1.290 -17.075 1.00 83.94 95 LYS A O 1
ATOM 778 N N . PRO A 1 96 ? 13.069 2.593 -18.872 1.00 84.56 96 PRO A N 1
ATOM 779 C CA . PRO A 1 96 ? 13.127 3.869 -19.590 1.00 84.56 96 PRO A CA 1
ATOM 780 C C . PRO A 1 96 ? 11.756 4.565 -19.667 1.00 84.56 96 PRO A C 1
ATOM 782 O O . PRO A 1 96 ? 10.715 3.924 -19.553 1.00 84.56 96 PRO A O 1
ATOM 785 N N . LYS A 1 97 ? 11.749 5.889 -19.897 1.00 82.88 97 LYS A N 1
ATOM 786 C CA . LYS A 1 97 ? 10.512 6.701 -19.988 1.00 82.88 97 LYS A CA 1
ATOM 787 C C . LYS A 1 97 ? 9.524 6.196 -21.043 1.00 82.88 97 LYS A C 1
ATOM 789 O O . LYS A 1 97 ? 8.331 6.432 -20.910 1.00 82.88 97 LYS A O 1
ATOM 794 N N . THR A 1 98 ? 10.002 5.489 -22.064 1.00 85.50 98 THR A N 1
ATOM 795 C CA . THR A 1 98 ? 9.161 4.859 -23.092 1.00 85.50 98 THR A CA 1
ATOM 796 C C . THR A 1 98 ? 8.160 3.861 -22.505 1.00 85.50 98 THR A C 1
ATOM 798 O O . THR A 1 98 ? 7.073 3.722 -23.050 1.00 85.50 98 THR A O 1
ATOM 801 N N . ARG A 1 99 ? 8.469 3.242 -21.356 1.00 87.75 99 ARG A N 1
ATOM 802 C CA . ARG A 1 99 ? 7.579 2.303 -20.653 1.00 87.75 99 ARG A CA 1
ATOM 803 C C . ARG A 1 99 ? 6.452 2.983 -19.876 1.00 87.75 99 ARG A C 1
ATOM 805 O O . ARG A 1 99 ? 5.504 2.314 -19.481 1.00 87.75 99 ARG A O 1
ATOM 812 N N . MET A 1 100 ? 6.535 4.296 -19.635 1.00 89.50 100 MET A N 1
ATOM 813 C CA . MET A 1 100 ? 5.558 4.991 -18.792 1.00 89.50 100 MET A CA 1
ATOM 814 C C . MET A 1 100 ? 4.140 4.925 -19.355 1.00 89.50 100 MET A C 1
ATOM 816 O O . MET A 1 100 ? 3.210 4.736 -18.581 1.00 89.50 100 MET A O 1
ATOM 820 N N . ASN A 1 101 ? 3.960 5.101 -20.667 1.00 89.44 101 ASN A N 1
ATOM 821 C CA . ASN A 1 101 ? 2.619 5.103 -21.255 1.00 89.44 101 ASN A CA 1
ATOM 822 C C . ASN A 1 101 ? 1.939 3.748 -21.047 1.00 89.44 101 ASN A C 1
ATOM 824 O O . ASN A 1 101 ? 0.822 3.699 -20.539 1.00 89.44 101 ASN A O 1
ATOM 828 N N . ASP A 1 102 ? 2.645 2.658 -21.344 1.00 91.75 102 ASP A N 1
ATOM 829 C CA . ASP A 1 102 ? 2.128 1.301 -21.166 1.00 91.75 102 ASP A CA 1
ATOM 830 C C . ASP A 1 102 ? 1.852 0.989 -19.689 1.00 91.75 102 ASP A C 1
ATOM 832 O O . ASP A 1 102 ? 0.804 0.429 -19.357 1.00 91.75 102 ASP A O 1
ATOM 836 N N . PHE A 1 103 ? 2.747 1.418 -18.790 1.00 92.94 103 PHE A N 1
ATOM 837 C CA . PHE A 1 103 ? 2.542 1.311 -17.347 1.00 92.94 103 PHE A CA 1
ATOM 838 C C . PHE A 1 103 ? 1.270 2.042 -16.901 1.00 92.94 103 PHE A C 1
ATOM 840 O O . PHE A 1 103 ? 0.426 1.447 -16.237 1.00 92.94 103 PHE A O 1
ATOM 847 N N . PHE A 1 104 ? 1.087 3.307 -17.295 1.00 92.75 104 PHE A N 1
ATOM 848 C CA . PHE A 1 104 ? -0.088 4.087 -16.903 1.00 92.75 104 PHE A CA 1
ATOM 849 C C . PHE A 1 104 ? -1.384 3.534 -17.509 1.00 92.75 104 PHE A C 1
ATOM 851 O O . PHE A 1 104 ? -2.406 3.528 -16.828 1.00 92.75 104 PHE A O 1
ATOM 858 N N . LEU A 1 105 ? -1.357 3.008 -18.738 1.00 92.25 105 LEU A N 1
ATOM 859 C CA . LEU A 1 105 ? -2.519 2.344 -19.336 1.00 92.25 105 LEU A CA 1
ATOM 860 C C . LEU A 1 105 ? -2.941 1.107 -18.528 1.00 92.25 105 LEU A C 1
ATOM 862 O O . LEU A 1 105 ? -4.129 0.922 -18.262 1.00 92.25 105 LEU A O 1
ATOM 866 N N . LYS A 1 106 ? -1.980 0.284 -18.088 1.00 92.62 106 LYS A N 1
ATOM 867 C CA . LYS A 1 106 ? -2.249 -0.869 -17.209 1.00 92.62 106 LYS A CA 1
ATOM 868 C C . LYS A 1 106 ? -2.709 -0.440 -15.818 1.00 92.62 106 LYS A C 1
ATOM 870 O O . LYS A 1 106 ? -3.625 -1.049 -15.269 1.00 92.62 106 LYS A O 1
ATOM 875 N N . LEU A 1 107 ? -2.101 0.607 -15.268 1.00 93.00 107 LEU A N 1
ATOM 876 C CA . LEU A 1 107 ? -2.450 1.175 -13.971 1.00 93.00 107 LEU A CA 1
ATOM 877 C C . LEU A 1 107 ? -3.905 1.655 -13.948 1.00 93.00 107 LEU A C 1
ATOM 879 O O . LEU A 1 107 ? -4.650 1.265 -13.055 1.00 93.00 107 LEU A O 1
ATOM 883 N N . ILE A 1 108 ? -4.328 2.441 -14.944 1.00 92.31 108 ILE A N 1
ATOM 884 C CA . ILE A 1 108 ? -5.695 2.976 -15.042 1.00 92.31 108 ILE A CA 1
ATOM 885 C C . ILE A 1 108 ? -6.727 1.840 -15.010 1.00 92.31 108 ILE A C 1
ATOM 887 O O . ILE A 1 108 ? -7.640 1.875 -14.190 1.00 92.31 108 ILE A O 1
ATOM 891 N N . GLN A 1 109 ? -6.521 0.780 -15.799 1.00 90.38 109 GLN A N 1
ATOM 892 C CA . GLN A 1 109 ? -7.413 -0.392 -15.823 1.00 90.38 109 GLN A CA 1
ATOM 893 C C . GLN A 1 109 ? -7.552 -1.085 -14.457 1.00 90.38 109 GLN A C 1
ATOM 895 O O . GLN A 1 109 ? -8.559 -1.739 -14.182 1.00 90.38 109 GLN A O 1
ATOM 900 N N . ARG A 1 110 ? -6.524 -1.005 -13.603 1.00 90.06 110 ARG A N 1
ATOM 901 C CA . ARG A 1 110 ? -6.566 -1.567 -12.247 1.00 90.06 110 ARG A CA 1
ATOM 902 C C . ARG A 1 110 ? -7.188 -0.602 -11.248 1.00 90.06 110 ARG A C 1
ATOM 904 O O . ARG A 1 110 ? -7.965 -1.051 -10.412 1.00 90.06 110 ARG A O 1
ATOM 911 N N . LEU A 1 111 ? -6.893 0.691 -11.362 1.00 89.94 111 LEU A N 1
ATOM 912 C CA . LEU A 1 111 ? -7.460 1.732 -10.506 1.00 89.94 111 LEU A CA 1
ATOM 913 C C . LEU A 1 111 ? -8.980 1.845 -10.643 1.00 89.94 111 LEU A C 1
ATOM 915 O O . LEU A 1 111 ? -9.641 2.096 -9.644 1.00 89.94 111 LEU A O 1
ATOM 919 N N . GLU A 1 112 ? -9.546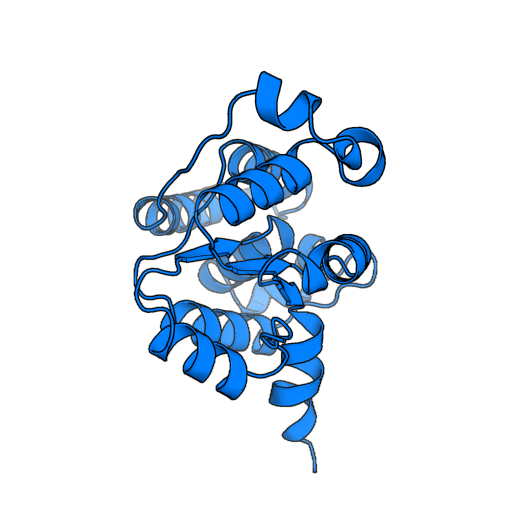 1.569 -11.821 1.00 89.44 112 GLU A N 1
ATOM 920 C CA . GLU A 1 112 ? -11.005 1.499 -12.025 1.00 89.44 112 GLU A CA 1
ATOM 921 C C . GLU A 1 112 ? -11.710 0.473 -11.120 1.00 89.44 112 GLU A C 1
ATOM 923 O O . GLU A 1 112 ? -12.916 0.562 -10.905 1.00 89.44 112 GLU A O 1
ATOM 928 N N . ARG A 1 113 ? -10.971 -0.504 -10.577 1.00 89.19 113 ARG A N 1
ATOM 929 C CA . ARG A 1 113 ? -11.493 -1.516 -9.642 1.00 89.19 113 ARG A CA 1
ATOM 930 C C . ARG A 1 113 ? -11.251 -1.162 -8.177 1.00 89.19 113 ARG A C 1
ATOM 932 O O . ARG A 1 113 ? -11.756 -1.851 -7.293 1.00 89.19 113 ARG A O 1
ATOM 939 N N . CYS A 1 114 ? -10.452 -0.136 -7.905 1.00 91.88 114 CYS A N 1
ATOM 940 C CA . CYS A 1 114 ? -10.227 0.357 -6.557 1.00 91.88 114 CYS A CA 1
ATOM 941 C C . CYS A 1 114 ? -11.366 1.296 -6.156 1.00 91.88 114 CYS A C 1
ATOM 943 O O . CYS A 1 114 ? -11.906 2.037 -6.975 1.00 91.88 114 CYS A O 1
ATOM 945 N N . LYS A 1 115 ? -11.694 1.312 -4.866 1.00 93.81 115 LYS A N 1
ATOM 946 C CA . LYS A 1 115 ? -12.558 2.341 -4.298 1.00 93.81 115 LYS A CA 1
ATOM 947 C C . LYS A 1 115 ? -11.689 3.438 -3.699 1.00 93.81 115 LYS A C 1
ATOM 949 O O . LYS A 1 115 ? -10.801 3.167 -2.892 1.00 93.81 115 LYS A O 1
ATOM 954 N N . GLU A 1 116 ? -11.967 4.676 -4.074 1.00 94.19 116 GLU A N 1
ATOM 955 C CA . GLU A 1 116 ? -11.342 5.831 -3.443 1.00 94.19 116 GLU A CA 1
ATOM 956 C C . GLU A 1 116 ? -12.070 6.198 -2.147 1.00 94.19 116 GLU A C 1
ATOM 958 O O . GLU A 1 116 ? -13.303 6.235 -2.094 1.00 94.19 116 GLU A O 1
ATOM 963 N N . GLU A 1 117 ? -11.298 6.488 -1.103 1.00 95.56 117 GLU A N 1
ATOM 964 C CA . GLU A 1 117 ? -11.791 7.027 0.158 1.00 95.56 117 GLU A CA 1
ATOM 965 C C . GLU A 1 117 ? -10.971 8.248 0.563 1.00 95.56 117 GLU A C 1
ATOM 967 O O . GLU A 1 117 ? -9.740 8.269 0.487 1.00 95.56 117 GLU A O 1
ATOM 972 N N . GLN A 1 118 ? -11.672 9.283 1.021 1.00 93.44 118 GLN A N 1
ATOM 973 C CA . GLN A 1 118 ? -11.069 10.548 1.408 1.00 93.44 118 GLN A CA 1
ATOM 974 C C . GLN A 1 118 ? -11.318 10.830 2.887 1.00 93.44 118 GLN A C 1
ATOM 976 O O . GLN A 1 118 ? -12.412 10.629 3.423 1.00 93.44 118 GLN A O 1
ATOM 981 N N . ILE A 1 119 ? -10.297 11.383 3.534 1.00 93.62 119 ILE A N 1
ATOM 982 C CA . ILE A 1 119 ? -10.402 11.948 4.869 1.00 93.62 119 ILE A CA 1
ATOM 983 C C . ILE A 1 119 ? -10.170 13.462 4.813 1.00 93.62 119 ILE A C 1
ATOM 985 O O . ILE A 1 119 ? -9.378 13.971 4.021 1.00 93.62 119 ILE A O 1
ATOM 989 N N . GLY A 1 120 ? -10.912 14.209 5.629 1.00 94.19 120 GLY A N 1
ATOM 990 C CA . GLY A 1 120 ? -10.814 15.665 5.655 1.00 94.19 120 GLY A CA 1
ATOM 991 C C . GLY A 1 120 ? -9.529 16.147 6.329 1.00 94.19 120 GLY A C 1
ATOM 992 O O . GLY A 1 120 ? -9.127 15.612 7.360 1.00 94.19 120 GLY A O 1
ATOM 993 N N . LEU A 1 121 ? -8.952 17.238 5.819 1.00 93.94 121 LEU A N 1
ATOM 994 C CA . LEU A 1 121 ? -7.725 17.848 6.350 1.00 93.94 121 LEU A CA 1
ATOM 995 C C . LEU A 1 121 ? -7.774 18.089 7.868 1.00 93.94 121 LEU A C 1
ATOM 997 O O . LEU A 1 121 ? -6.812 17.811 8.571 1.00 93.94 121 LEU A O 1
ATOM 1001 N N . LYS A 1 122 ? -8.908 18.562 8.400 1.00 95.50 122 LYS A N 1
ATOM 1002 C CA . LYS A 1 122 ? -9.063 18.810 9.846 1.00 95.50 122 LYS A CA 1
ATOM 1003 C C . LYS A 1 122 ? -8.938 17.542 10.694 1.00 95.50 122 LYS A C 1
ATOM 1005 O O . LYS A 1 122 ? -8.612 17.656 11.868 1.00 95.50 122 LYS A O 1
ATOM 1010 N N . ILE A 1 123 ? -9.252 16.372 10.140 1.00 95.44 123 ILE A N 1
ATOM 1011 C CA . ILE A 1 123 ? -9.100 15.088 10.832 1.00 95.44 123 ILE A CA 1
ATOM 1012 C C . ILE A 1 123 ? -7.622 14.695 10.817 1.00 95.44 123 ILE A C 1
ATOM 1014 O O . ILE A 1 123 ? -7.068 14.441 11.879 1.00 95.44 123 ILE A O 1
ATOM 1018 N N . ILE A 1 124 ? -6.970 14.787 9.651 1.00 94.31 124 ILE A N 1
ATOM 1019 C CA . ILE A 1 124 ? -5.527 14.533 9.510 1.00 94.31 124 ILE A CA 1
ATOM 1020 C C . ILE A 1 124 ? -4.725 15.407 10.482 1.00 94.31 124 ILE A C 1
ATOM 1022 O O . ILE A 1 124 ? -3.937 14.893 11.261 1.00 94.31 124 ILE A O 1
ATOM 1026 N N . LEU A 1 125 ? -4.981 16.720 10.510 1.00 93.94 125 LEU A N 1
ATOM 1027 C CA . LEU A 1 125 ? -4.261 17.666 11.375 1.00 93.94 125 LEU A CA 1
ATOM 1028 C C . LEU A 1 125 ? -4.504 17.455 12.877 1.00 93.94 125 LEU A C 1
ATOM 1030 O O . LEU A 1 125 ? -3.707 17.911 13.691 1.00 93.94 125 LEU A O 1
ATOM 1034 N N . LYS A 1 126 ? -5.613 16.811 13.261 1.00 94.19 126 LYS A N 1
ATOM 1035 C CA . LYS A 1 126 ? -5.882 16.457 14.663 1.00 94.19 126 LYS A CA 1
ATOM 1036 C C . LYS A 1 126 ? -5.113 15.216 15.101 1.00 94.19 126 LYS A C 1
ATOM 1038 O O . LYS A 1 126 ? -4.930 15.021 16.301 1.00 94.19 126 LYS A O 1
ATOM 1043 N N . ASN A 1 127 ? -4.680 14.385 14.159 1.00 91.31 127 ASN A N 1
ATOM 1044 C CA . ASN A 1 127 ? -3.813 13.264 14.452 1.00 91.31 127 ASN A CA 1
ATOM 1045 C C . ASN A 1 127 ? -2.370 13.774 14.578 1.00 91.31 127 ASN A C 1
ATOM 1047 O O . ASN A 1 127 ? -1.762 14.236 13.615 1.00 91.31 127 ASN A O 1
ATOM 1051 N N . GLY A 1 128 ? -1.811 13.694 15.787 1.00 90.25 128 GLY A N 1
ATOM 1052 C CA . GLY A 1 128 ? -0.448 14.154 16.069 1.00 90.25 128 GLY A CA 1
ATOM 1053 C C . GLY A 1 128 ? 0.652 13.395 15.315 1.00 90.25 128 GLY A C 1
ATOM 1054 O O . GLY A 1 128 ? 1.783 13.867 15.274 1.00 90.25 128 GLY A O 1
ATOM 1055 N N . GLY A 1 129 ? 0.331 12.258 14.689 1.00 92.94 129 GLY A N 1
ATOM 1056 C CA . GLY A 1 129 ? 1.278 11.452 13.920 1.00 92.94 129 GLY A CA 1
ATOM 1057 C C . GLY A 1 129 ? 1.718 12.076 12.592 1.00 92.94 129 GLY A C 1
ATOM 1058 O O . GLY A 1 129 ? 2.634 11.554 11.972 1.00 92.94 129 GLY A O 1
ATOM 1059 N N . VAL A 1 130 ? 1.135 13.203 12.153 1.00 93.75 130 VAL A N 1
ATOM 1060 C CA . VAL A 1 130 ? 1.529 13.868 10.889 1.00 93.75 130 VAL A CA 1
ATOM 1061 C C . VAL A 1 130 ? 2.997 14.297 10.897 1.00 93.75 130 VAL A C 1
ATOM 1063 O O . VAL A 1 130 ? 3.635 14.292 9.851 1.00 93.75 130 VAL A O 1
ATOM 1066 N N . LEU A 1 131 ? 3.547 14.657 12.059 1.00 92.19 131 LEU A N 1
ATOM 1067 C CA . LEU A 1 131 ? 4.958 15.039 12.168 1.00 92.19 131 LEU A CA 1
ATOM 1068 C C . LEU A 1 131 ? 5.912 13.844 12.046 1.00 92.19 131 LEU A C 1
ATOM 1070 O O . LEU A 1 131 ? 7.058 14.034 11.656 1.00 92.19 131 LEU A O 1
ATOM 1074 N N . GLU A 1 132 ? 5.447 12.645 12.395 1.00 94.81 132 GLU A N 1
ATOM 1075 C CA . GLU A 1 132 ? 6.250 11.419 12.398 1.00 94.81 132 GLU A CA 1
ATOM 1076 C C . GLU A 1 132 ? 6.111 10.652 11.077 1.00 94.81 132 GLU A C 1
ATOM 1078 O O . GLU A 1 132 ? 7.114 10.264 10.492 1.00 94.81 132 GLU A O 1
ATOM 1083 N N . PHE A 1 133 ? 4.881 10.503 10.576 1.00 94.69 133 PHE A N 1
ATOM 1084 C CA . PHE A 1 133 ? 4.545 9.669 9.413 1.00 94.69 133 PHE A CA 1
ATOM 1085 C C . PHE A 1 133 ? 4.117 10.483 8.177 1.00 94.69 133 PHE A C 1
ATOM 1087 O O . PHE A 1 133 ? 3.940 9.962 7.084 1.00 94.69 133 PHE A O 1
ATOM 1094 N N . GLY A 1 134 ? 3.921 11.795 8.307 1.00 94.88 134 GLY A N 1
ATOM 1095 C CA . GLY A 1 134 ? 3.462 12.624 7.192 1.00 94.88 134 GLY A CA 1
ATOM 1096 C C . GLY A 1 134 ? 1.973 12.464 6.859 1.00 94.88 134 GLY A C 1
ATOM 1097 O O . GLY A 1 134 ? 1.200 11.774 7.523 1.00 94.88 134 GLY A O 1
ATOM 1098 N N . PHE A 1 135 ? 1.527 13.187 5.829 1.00 94.94 135 PHE A N 1
ATOM 1099 C CA . PHE A 1 135 ? 0.101 13.298 5.500 1.00 94.94 135 PHE A CA 1
ATOM 1100 C C . PHE A 1 135 ? -0.476 12.039 4.848 1.00 94.94 135 PHE A C 1
ATOM 1102 O O . PHE A 1 135 ? -1.630 11.703 5.117 1.00 94.94 135 PHE A O 1
ATOM 1109 N N . THR A 1 136 ? 0.297 11.362 3.993 1.00 94.88 136 THR A N 1
ATOM 1110 C CA . THR A 1 136 ? -0.168 10.163 3.282 1.00 94.88 136 THR A CA 1
ATOM 1111 C C . THR A 1 136 ? -0.494 9.055 4.272 1.00 94.88 136 THR A C 1
ATOM 1113 O O . THR A 1 136 ? -1.639 8.604 4.315 1.00 94.88 136 THR A O 1
ATOM 1116 N N . ASP A 1 137 ? 0.452 8.705 5.137 1.00 96.19 137 ASP A N 1
ATOM 1117 C CA . ASP A 1 137 ? 0.290 7.624 6.107 1.00 96.19 137 ASP A CA 1
ATOM 1118 C C . ASP A 1 137 ? -0.848 7.904 7.076 1.00 96.19 137 ASP A C 1
ATOM 1120 O O . ASP A 1 137 ? -1.739 7.075 7.261 1.00 96.19 137 ASP A O 1
ATOM 1124 N N . ILE A 1 138 ? -0.909 9.119 7.622 1.00 96.50 138 ILE A N 1
ATOM 1125 C CA . ILE A 1 138 ? -2.003 9.497 8.516 1.00 96.50 138 ILE A CA 1
ATOM 1126 C C . ILE A 1 138 ? -3.351 9.469 7.800 1.00 96.50 138 ILE A C 1
ATOM 1128 O O . ILE A 1 138 ? -4.350 9.087 8.408 1.00 96.50 138 ILE A O 1
ATOM 1132 N N . SER A 1 139 ? -3.406 9.787 6.503 1.00 96.38 139 SER A N 1
ATOM 1133 C CA . SER A 1 139 ? -4.646 9.625 5.745 1.00 96.38 139 SER A CA 1
ATOM 1134 C C . SER A 1 139 ? -5.108 8.162 5.700 1.00 96.38 139 SER A C 1
ATOM 1136 O O . SER A 1 139 ? -6.297 7.902 5.889 1.00 96.38 139 SER A O 1
ATOM 1138 N N . LEU A 1 140 ? -4.185 7.206 5.537 1.00 96.94 140 LEU A N 1
ATOM 1139 C CA . LEU A 1 140 ? -4.486 5.771 5.544 1.00 96.94 140 LEU A CA 1
ATOM 1140 C C . LEU A 1 140 ? -4.933 5.304 6.932 1.00 96.94 140 LEU A C 1
ATOM 1142 O O . LEU A 1 140 ? -5.954 4.623 7.049 1.00 96.94 140 LEU A O 1
ATOM 1146 N N . ILE A 1 141 ? -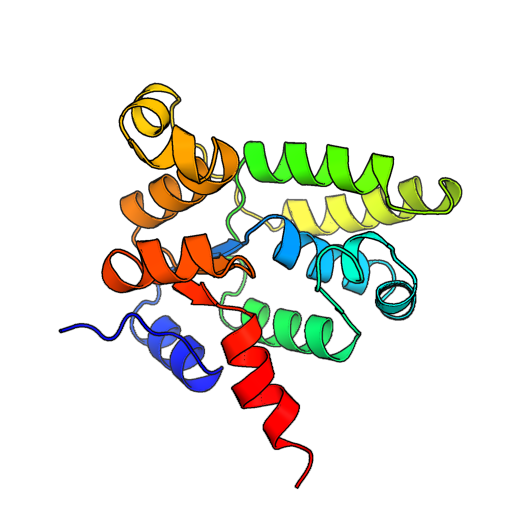4.223 5.726 7.982 1.00 97.00 141 ILE A N 1
ATOM 1147 C CA . ILE A 1 141 ? -4.556 5.424 9.381 1.00 97.00 141 ILE A CA 1
ATOM 1148 C C . ILE A 1 141 ? -5.965 5.907 9.733 1.00 97.00 141 ILE A C 1
ATOM 1150 O O . ILE A 1 141 ? -6.745 5.161 10.329 1.00 97.00 141 ILE A O 1
ATOM 1154 N N . GLU A 1 142 ? -6.320 7.138 9.368 1.00 96.81 142 GLU A N 1
ATOM 1155 C CA . GLU A 1 142 ? -7.635 7.699 9.679 1.00 96.81 142 GLU A CA 1
ATOM 1156 C C . GLU A 1 142 ? -8.757 6.997 8.903 1.00 96.81 142 GLU A C 1
ATOM 1158 O O . GLU A 1 142 ? -9.810 6.698 9.473 1.00 96.81 142 GLU A O 1
ATOM 1163 N N . VAL A 1 143 ? -8.532 6.661 7.625 1.00 96.50 143 VAL A N 1
ATOM 1164 C CA . VAL A 1 143 ? -9.491 5.870 6.834 1.00 96.50 143 VAL A CA 1
ATOM 1165 C C . VAL A 1 143 ? -9.679 4.478 7.445 1.00 96.50 143 VAL A C 1
ATOM 1167 O O . VAL A 1 143 ? -10.821 4.025 7.582 1.00 96.50 143 VAL A O 1
ATOM 1170 N N . ALA A 1 144 ? -8.598 3.818 7.867 1.00 95.75 144 ALA A N 1
ATOM 1171 C CA . ALA A 1 144 ? -8.654 2.509 8.514 1.00 95.75 144 ALA A CA 1
ATOM 1172 C C . ALA A 1 144 ? -9.403 2.561 9.847 1.00 95.75 144 ALA A C 1
ATOM 1174 O O . ALA A 1 144 ? -10.300 1.753 10.087 1.00 95.75 144 ALA A O 1
ATOM 1175 N N . THR A 1 145 ? -9.078 3.548 10.683 1.00 95.06 145 THR A N 1
ATOM 1176 C CA . THR A 1 145 ? -9.670 3.738 12.012 1.00 95.06 145 THR A CA 1
ATOM 1177 C C . THR A 1 145 ? -11.168 4.008 11.909 1.00 95.06 145 THR A C 1
ATOM 1179 O O . THR A 1 145 ? -11.962 3.355 12.585 1.00 95.06 145 THR A O 1
ATOM 1182 N N . LYS A 1 146 ? -11.575 4.915 11.012 1.00 94.81 146 LYS A N 1
ATOM 1183 C CA . LYS A 1 146 ? -12.982 5.276 10.797 1.00 94.81 146 LYS A CA 1
ATOM 1184 C C . LYS A 1 146 ? -13.838 4.081 10.373 1.00 94.81 146 LYS A C 1
ATOM 1186 O O . LYS A 1 146 ? -14.993 3.989 10.780 1.00 94.81 146 LYS A O 1
ATOM 1191 N N . ASN A 1 147 ? -13.289 3.191 9.547 1.00 93.88 147 ASN A N 1
ATOM 1192 C CA . ASN A 1 147 ? -14.054 2.117 8.913 1.00 93.88 147 ASN A CA 1
ATOM 1193 C C . ASN A 1 147 ? -13.770 0.718 9.484 1.00 93.88 147 ASN A C 1
ATOM 1195 O O . ASN A 1 147 ? -14.392 -0.251 9.053 1.00 93.88 147 ASN A O 1
ATOM 1199 N N . SER A 1 148 ? -12.856 0.596 10.455 1.00 92.88 148 SER A N 1
ATOM 1200 C CA . SER A 1 148 ? -12.361 -0.696 10.959 1.00 92.88 148 SER A CA 1
ATOM 1201 C C . SER A 1 148 ? -11.823 -1.597 9.837 1.00 92.88 148 SER A C 1
ATOM 1203 O O . SER A 1 148 ? -12.144 -2.784 9.756 1.00 92.88 148 SER A O 1
ATOM 1205 N N . TRP A 1 149 ? -11.040 -1.010 8.935 1.00 95.19 149 TRP A N 1
ATOM 1206 C CA . TRP A 1 149 ? -10.420 -1.702 7.804 1.00 95.19 149 TRP A CA 1
ATOM 1207 C C . TRP A 1 149 ? -8.971 -2.083 8.088 1.00 95.19 149 TRP A C 1
ATOM 1209 O O . TRP A 1 149 ? -8.382 -1.644 9.075 1.00 95.19 149 TRP A O 1
ATOM 1219 N N . VAL A 1 150 ? -8.421 -2.936 7.227 1.00 96.38 150 VAL A N 1
ATOM 1220 C CA . VAL A 1 150 ? -7.064 -3.469 7.362 1.00 96.38 150 VAL A CA 1
ATOM 1221 C C . VAL A 1 150 ? -6.117 -2.647 6.505 1.00 96.38 150 VAL A C 1
ATOM 1223 O O . VAL A 1 150 ? -6.414 -2.421 5.337 1.00 96.38 150 VAL A O 1
ATOM 1226 N N . ILE A 1 151 ? -4.976 -2.238 7.055 1.00 97.06 151 ILE A N 1
ATOM 1227 C CA . ILE A 1 151 ? -3.876 -1.662 6.270 1.00 97.06 151 ILE A CA 1
ATOM 1228 C C . ILE A 1 151 ? -2.871 -2.760 5.946 1.00 97.06 151 ILE A C 1
ATOM 1230 O O . ILE A 1 151 ? -2.563 -3.573 6.812 1.00 97.06 151 ILE A O 1
ATOM 1234 N N . ILE A 1 152 ? -2.324 -2.760 4.734 1.00 97.44 152 ILE A N 1
ATOM 1235 C CA . ILE A 1 152 ? -1.084 -3.467 4.415 1.00 97.44 152 ILE A CA 1
ATOM 1236 C C . ILE A 1 152 ? 0.019 -2.467 4.074 1.00 97.44 152 ILE A C 1
ATOM 1238 O O . ILE A 1 152 ? -0.191 -1.569 3.261 1.00 97.44 152 ILE A O 1
ATOM 1242 N N . THR A 1 153 ? 1.173 -2.629 4.716 1.00 96.19 153 THR A N 1
ATOM 1243 C CA . THR A 1 153 ? 2.338 -1.740 4.596 1.00 96.19 153 THR A CA 1
ATOM 1244 C C . THR A 1 153 ? 3.637 -2.544 4.657 1.00 96.19 153 THR A C 1
ATOM 1246 O O . THR A 1 153 ? 3.675 -3.641 5.227 1.00 96.19 153 THR A O 1
ATOM 1249 N N . ASP A 1 154 ? 4.701 -2.003 4.076 1.00 94.69 154 ASP A N 1
ATOM 1250 C CA . ASP A 1 154 ? 6.084 -2.445 4.256 1.00 94.69 154 ASP A CA 1
ATOM 1251 C C . ASP A 1 154 ? 6.903 -1.505 5.157 1.00 94.69 154 ASP A C 1
ATOM 1253 O O . ASP A 1 154 ? 8.088 -1.758 5.377 1.00 94.69 154 ASP A O 1
ATOM 1257 N N . ASP A 1 155 ? 6.273 -0.483 5.741 1.00 94.62 155 ASP A N 1
ATOM 1258 C CA . ASP A 1 155 ? 6.869 0.400 6.737 1.00 94.62 155 ASP A CA 1
ATOM 1259 C C . ASP A 1 155 ? 6.757 -0.221 8.142 1.00 94.62 155 ASP A C 1
ATOM 1261 O O . ASP A 1 155 ? 5.673 -0.413 8.714 1.00 94.62 155 ASP A O 1
ATOM 1265 N N . PHE A 1 156 ? 7.912 -0.558 8.717 1.00 93.94 156 PHE A N 1
ATOM 1266 C CA . PHE A 1 156 ? 7.988 -1.163 10.044 1.00 93.94 156 PHE A CA 1
ATOM 1267 C C . PHE A 1 156 ? 7.621 -0.190 11.173 1.00 93.94 156 PHE A C 1
ATOM 1269 O O . PHE A 1 156 ? 7.045 -0.613 12.181 1.00 93.94 156 PHE A O 1
ATOM 1276 N N . ASP A 1 157 ? 7.940 1.094 11.022 1.00 94.94 157 ASP A N 1
ATOM 1277 C CA . ASP A 1 157 ? 7.675 2.119 12.027 1.00 94.94 157 ASP A CA 1
ATOM 1278 C C . ASP A 1 157 ? 6.182 2.457 12.075 1.00 94.94 157 ASP A C 1
ATOM 1280 O O . ASP A 1 157 ? 5.613 2.576 13.167 1.00 94.94 157 ASP A O 1
ATOM 1284 N N . LEU A 1 158 ? 5.503 2.485 10.926 1.00 95.06 158 LEU A N 1
ATOM 1285 C CA . LEU A 1 158 ? 4.044 2.568 10.864 1.00 95.06 158 LEU A CA 1
ATOM 1286 C C . LEU A 1 158 ? 3.413 1.328 11.509 1.00 95.06 158 LEU A C 1
ATOM 1288 O O . LEU A 1 158 ? 2.582 1.440 12.420 1.00 95.06 158 LEU A O 1
ATOM 1292 N N . TYR A 1 159 ? 3.843 0.130 11.098 1.00 95.50 159 TYR A N 1
ATOM 1293 C CA . TYR A 1 159 ? 3.318 -1.125 11.636 1.00 95.50 159 TYR A CA 1
ATOM 1294 C C . TYR A 1 159 ? 3.451 -1.208 13.161 1.00 95.50 159 TYR A C 1
ATOM 1296 O O . TYR A 1 159 ? 2.456 -1.427 13.859 1.00 95.50 159 TYR A O 1
ATOM 1304 N N . ARG A 1 160 ? 4.657 -1.013 13.711 1.00 95.12 160 ARG A N 1
ATOM 1305 C CA . ARG A 1 160 ? 4.899 -1.160 15.157 1.00 95.12 160 ARG A CA 1
ATOM 1306 C C . ARG A 1 160 ? 4.057 -0.179 15.978 1.00 95.12 160 ARG A C 1
ATOM 1308 O O . ARG A 1 160 ? 3.631 -0.531 17.077 1.00 95.12 160 ARG A O 1
ATOM 1315 N N . THR A 1 161 ? 3.808 1.014 15.439 1.00 95.25 161 THR A N 1
ATOM 1316 C CA . THR A 1 161 ? 3.116 2.112 16.127 1.00 95.25 161 THR A CA 1
ATOM 1317 C C . THR A 1 161 ? 1.601 1.913 16.156 1.00 95.25 161 THR A C 1
ATOM 1319 O O . THR A 1 161 ? 0.940 2.300 17.128 1.00 95.25 161 THR A O 1
ATOM 1322 N N . TYR A 1 162 ? 1.040 1.282 15.119 1.00 93.50 162 TYR A N 1
ATOM 1323 C CA . TYR A 1 162 ? -0.410 1.183 14.930 1.00 93.50 162 TYR A CA 1
ATOM 1324 C C . TYR A 1 162 ? -1.001 -0.228 15.045 1.00 93.50 162 TYR A C 1
ATOM 1326 O O . TYR A 1 162 ? -2.215 -0.331 15.221 1.00 93.50 162 TYR A O 1
ATOM 1334 N N . LYS A 1 163 ? -0.197 -1.301 15.050 1.00 93.44 163 LYS A N 1
ATOM 1335 C CA . LYS A 1 163 ? -0.687 -2.699 15.114 1.00 93.44 163 LYS A CA 1
ATOM 1336 C C . LYS A 1 163 ? -1.608 -3.021 16.301 1.00 93.44 163 LYS A C 1
ATOM 1338 O O . LYS A 1 163 ? -2.482 -3.875 16.194 1.00 93.44 163 LYS A O 1
ATOM 1343 N N . GLU A 1 164 ? -1.437 -2.343 17.438 1.00 91.50 164 GLU A N 1
ATOM 1344 C CA . GLU A 1 164 ? -2.290 -2.545 18.623 1.00 91.50 164 GLU A CA 1
ATOM 1345 C C . GLU A 1 164 ? -3.584 -1.714 18.564 1.00 91.50 164 GLU A C 1
ATOM 1347 O O . GLU A 1 164 ? -4.531 -1.977 19.303 1.00 91.50 164 GLU A O 1
ATOM 1352 N N . LYS A 1 165 ? -3.640 -0.707 17.682 1.00 92.00 165 LYS A N 1
ATOM 1353 C CA . LYS A 1 165 ? -4.758 0.243 17.560 1.00 92.00 165 LYS A CA 1
ATOM 1354 C C . LYS A 1 165 ? -5.717 -0.143 16.438 1.00 92.00 165 LYS A C 1
ATOM 1356 O O . LYS A 1 165 ? -6.928 -0.020 16.601 1.00 92.00 165 LYS A O 1
ATOM 1361 N N . ILE A 1 166 ? -5.178 -0.618 15.320 1.00 93.25 166 ILE A N 1
ATOM 1362 C CA . ILE A 1 166 ? -5.928 -1.015 14.127 1.00 93.25 166 ILE A CA 1
ATOM 1363 C C . ILE A 1 166 ? -5.351 -2.309 13.534 1.00 93.25 166 ILE A C 1
ATOM 1365 O O . ILE A 1 166 ? -4.206 -2.656 13.823 1.00 93.25 166 ILE A O 1
ATOM 1369 N N . PRO A 1 167 ? -6.118 -3.044 12.710 1.00 94.56 167 PRO A N 1
ATOM 1370 C CA . PRO A 1 167 ? -5.592 -4.184 11.970 1.00 94.56 167 PRO A CA 1
ATOM 1371 C C . PRO A 1 167 ? -4.551 -3.719 10.943 1.00 94.56 167 PRO A C 1
ATOM 1373 O O . PRO A 1 167 ? -4.874 -2.977 10.013 1.00 94.56 167 PRO A O 1
ATOM 1376 N N . VAL A 1 168 ? -3.310 -4.177 11.101 1.00 95.94 168 VAL A N 1
ATOM 1377 C CA . VAL A 1 168 ? -2.213 -3.876 10.173 1.00 95.94 168 VAL A CA 1
ATOM 1378 C C . VAL A 1 168 ? -1.495 -5.167 9.800 1.00 95.94 168 VAL A C 1
ATOM 1380 O O . VAL A 1 168 ? -1.065 -5.928 10.666 1.00 95.94 168 VAL A O 1
ATOM 1383 N N . ILE A 1 169 ? -1.361 -5.396 8.499 1.00 96.75 169 ILE A N 1
ATOM 1384 C CA . ILE A 1 169 ? -0.522 -6.424 7.898 1.00 96.75 169 ILE A CA 1
ATOM 1385 C C . ILE A 1 169 ? 0.825 -5.775 7.589 1.00 96.75 169 ILE A C 1
ATOM 1387 O O . ILE A 1 169 ? 0.912 -4.879 6.749 1.00 96.75 169 ILE A O 1
ATOM 1391 N N . TYR A 1 170 ? 1.881 -6.251 8.240 1.00 96.19 170 TYR A N 1
ATOM 1392 C CA . TYR A 1 170 ? 3.241 -5.933 7.819 1.00 96.19 170 TYR A CA 1
ATOM 1393 C C . TYR A 1 170 ? 3.658 -6.925 6.739 1.00 96.19 170 TYR A C 1
ATOM 1395 O O . TYR A 1 170 ? 3.827 -8.112 7.023 1.00 96.19 170 TYR A O 1
ATOM 1403 N N . PH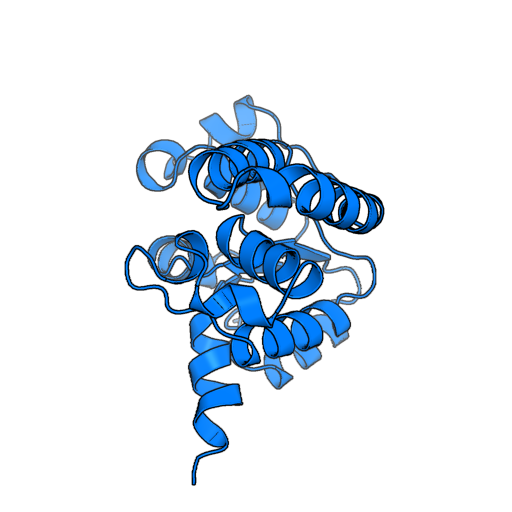E A 1 171 ? 3.796 -6.458 5.500 1.00 95.75 171 PHE A N 1
ATOM 1404 C CA . PHE A 1 171 ? 3.991 -7.319 4.334 1.00 95.75 171 PHE A CA 1
ATOM 1405 C C . PHE A 1 171 ? 5.209 -8.240 4.491 1.00 95.75 171 PHE A C 1
ATOM 1407 O O . PHE A 1 171 ? 5.112 -9.441 4.243 1.00 95.75 171 PHE A O 1
ATOM 1414 N N . ASN A 1 172 ? 6.312 -7.717 5.033 1.00 92.81 172 ASN A N 1
ATOM 1415 C CA . ASN A 1 172 ? 7.540 -8.485 5.253 1.00 92.81 172 ASN A CA 1
ATOM 1416 C C . ASN A 1 172 ? 7.378 -9.634 6.267 1.00 92.81 172 ASN A C 1
ATOM 1418 O O . ASN A 1 172 ? 8.094 -10.630 6.165 1.00 92.81 172 ASN A O 1
ATOM 1422 N N . ASN A 1 173 ? 6.418 -9.564 7.202 1.00 93.44 173 ASN A N 1
ATOM 1423 C CA . ASN A 1 173 ? 6.105 -10.721 8.052 1.00 93.44 173 ASN A CA 1
ATOM 1424 C C . ASN A 1 173 ? 5.492 -11.859 7.233 1.00 93.44 173 ASN A C 1
ATOM 1426 O O . ASN A 1 173 ? 5.839 -13.015 7.458 1.00 93.44 173 ASN A O 1
ATOM 1430 N N . ILE A 1 174 ? 4.612 -11.542 6.277 1.00 94.25 174 ILE A N 1
ATOM 1431 C CA . ILE A 1 174 ? 4.003 -12.554 5.405 1.00 94.25 174 ILE A CA 1
ATOM 1432 C C . ILE A 1 174 ? 5.085 -13.182 4.522 1.00 94.25 174 ILE A C 1
ATOM 1434 O O . ILE A 1 174 ? 5.159 -14.398 4.404 1.00 94.25 174 ILE A O 1
ATOM 1438 N N . VAL A 1 175 ? 5.991 -12.372 3.966 1.00 89.94 175 VAL A N 1
ATOM 1439 C CA . VAL A 1 175 ? 7.144 -12.862 3.190 1.00 89.94 175 VAL A CA 1
ATOM 1440 C C . VAL A 1 175 ? 7.966 -13.868 3.998 1.00 89.94 175 VAL A C 1
ATOM 1442 O O . VAL A 1 175 ? 8.165 -15.004 3.560 1.00 89.94 175 VAL A O 1
ATOM 1445 N N . ALA A 1 176 ? 8.391 -13.484 5.203 1.00 87.56 176 ALA A N 1
ATOM 1446 C CA . ALA A 1 176 ? 9.200 -14.341 6.063 1.00 87.56 176 ALA A CA 1
ATOM 1447 C C . ALA A 1 176 ? 8.475 -15.642 6.455 1.00 87.56 176 ALA A C 1
ATOM 1449 O O . ALA A 1 176 ? 9.101 -16.696 6.560 1.00 87.56 176 ALA A O 1
ATOM 1450 N N . ASN A 1 177 ? 7.158 -15.587 6.663 1.00 86.94 177 ASN A N 1
ATOM 1451 C CA . ASN A 1 177 ? 6.389 -16.730 7.146 1.00 86.94 177 ASN A CA 1
ATOM 1452 C C . ASN A 1 177 ? 5.822 -17.640 6.054 1.00 86.94 177 ASN A C 1
ATOM 1454 O O . ASN A 1 177 ? 5.593 -18.812 6.348 1.00 86.94 177 ASN A O 1
ATOM 1458 N N . ASP A 1 178 ? 5.568 -17.134 4.849 1.00 86.88 178 ASP A N 1
ATOM 1459 C CA . ASP A 1 178 ? 4.836 -17.852 3.798 1.00 86.88 178 ASP A CA 1
ATOM 1460 C C . ASP A 1 178 ? 5.663 -18.063 2.518 1.00 86.88 178 ASP A C 1
ATOM 1462 O O . ASP A 1 178 ? 5.357 -18.976 1.751 1.00 86.88 178 ASP A O 1
ATOM 1466 N N . LEU A 1 179 ? 6.724 -17.278 2.280 1.00 83.00 179 LEU A N 1
ATOM 1467 C CA . LEU A 1 179 ? 7.655 -17.505 1.162 1.00 83.00 179 LEU A CA 1
ATOM 1468 C C . LEU A 1 179 ? 8.933 -18.216 1.621 1.00 83.00 179 LEU A C 1
ATOM 1470 O O . LEU A 1 179 ? 9.328 -19.213 1.021 1.00 83.00 179 LEU A O 1
ATOM 1474 N N . CYS A 1 180 ? 9.553 -17.780 2.723 1.00 68.44 180 CYS A N 1
ATOM 1475 C CA . CYS A 1 180 ? 10.810 -18.378 3.199 1.00 68.44 180 CYS A CA 1
ATOM 1476 C C . CYS A 1 180 ? 10.652 -19.776 3.831 1.00 68.44 180 CYS A C 1
ATOM 1478 O O . CYS A 1 180 ? 11.653 -20.451 4.061 1.00 68.44 180 CYS A O 1
ATOM 1480 N N . LYS A 1 181 ? 9.421 -20.248 4.085 1.00 53.94 181 LYS A N 1
ATOM 1481 C CA . LYS A 1 181 ? 9.160 -21.615 4.579 1.00 53.94 181 LYS A CA 1
ATOM 1482 C C . LYS A 1 181 ? 9.203 -22.700 3.496 1.00 53.94 181 LYS A C 1
ATOM 1484 O O . LYS A 1 181 ? 9.107 -23.872 3.837 1.00 53.94 181 LYS A O 1
ATOM 1489 N N . VAL A 1 182 ? 9.354 -22.340 2.219 1.00 42.25 182 VAL A N 1
ATOM 1490 C CA . VAL A 1 182 ? 9.378 -23.299 1.092 1.00 42.25 182 VAL A CA 1
ATOM 1491 C C . VAL A 1 182 ? 10.806 -23.792 0.769 1.00 42.25 182 VAL A C 1
ATOM 1493 O O . VAL A 1 182 ? 10.996 -24.586 -0.144 1.00 42.25 182 VAL A O 1
ATOM 1496 N N . SER A 1 183 ? 11.815 -23.372 1.541 1.00 35.34 183 SER A N 1
ATOM 1497 C CA . SER A 1 183 ? 13.232 -23.707 1.308 1.00 35.34 183 SER A CA 1
ATOM 1498 C C . SER A 1 183 ? 13.814 -24.769 2.260 1.00 35.34 183 SER A C 1
ATOM 1500 O O . SER A 1 183 ? 15.023 -24.763 2.490 1.00 35.34 183 SER A O 1
ATOM 1502 N N . LEU A 1 184 ? 12.991 -25.663 2.823 1.00 33.16 184 LEU A N 1
ATOM 1503 C CA . LEU A 1 184 ? 13.444 -26.813 3.627 1.00 33.16 184 LEU A CA 1
ATOM 1504 C C . LEU A 1 184 ? 12.849 -28.126 3.117 1.00 33.16 184 LEU A C 1
ATOM 1506 O O . LEU A 1 184 ? 11.608 -28.184 2.975 1.00 33.16 184 LEU A O 1
#

pLDDT: mean 90.29, std 10.46, range [33.16, 97.44]